Protein AF-A0A917MTX1-F1 (afdb_monomer)

Solvent-accessible surface area (backbone atoms only — not comparable to full-atom values): 10972 Å² total; per-residue (Å²): 120,67,69,61,57,53,53,53,53,52,52,50,51,52,53,52,52,53,54,68,72,48,96,59,57,70,69,57,41,52,52,50,50,53,51,49,54,50,51,51,54,45,56,54,38,53,76,64,72,43,65,69,60,35,52,53,44,53,52,50,51,49,50,52,50,39,53,52,40,30,55,51,12,55,61,29,52,73,43,90,48,69,68,37,35,55,53,11,50,50,35,36,53,53,39,54,54,50,51,53,51,51,53,52,48,53,55,50,53,51,53,52,53,50,52,51,50,54,31,54,76,68,68,67,58,79,79,88,78,71,63,56,44,100,87,66,47,48,42,44,71,60,43,59,67,50,42,61,73,42,45,52,56,29,73,77,41,69,76,44,29,66,38,29,41,54,43,14,52,48,27,47,54,48,61,40,59,66,60,13,54,50,33,38,50,43,15,54,37,34,71,70,71,49,84,88,64,81,78,81,127

Foldseek 3Di:
DVVVLVVLVVVLVVVLVVLVPDPDDPVVSVVSNVLSVLVSCQVVVVVVVPPVVNVVSVLVNLVVVLVVLLVCLVVLCVDPDPVSPVSSVVSNVVSVVVNVVVVVVVVLVVLLVVVVVVCVVVVNADDPPFDADPVRQGDLVSLVVCLVVLVVVCVVCVLALSSLSNNLVSCVSSVVPPSSVLSSVSSSCSVVVHPPHDSDD

Sequence (201 aa):
MGSLKVFTAIAVVLVALTVIVLPVPASVRLFLLVSLAFCAVFVFVEATGKGKTFAALTVAALTFYLVVTVQRGLFLLEDPSLASVLLGLGMIVLPLIGGWAMVREIIFGSKVQQMAKEMDAAGELPEDTLPRSASGRVDRAAADAEFEKFRLPLEEDPGNWKNWFNISTLYGAAGDRKRARKSMRTAIALRAGKTDVDMSV

Radius of gyration: 23.75 Å; Cα contacts (8 Å, |Δi|>4): 149; chains: 1; bounding box: 48×49×59 Å

Secondary structure (DSSP, 8-state):
-HHHHHHHHHHHHHHHHHHHHS---HHHHHHHHHHHHHHHHHHHHHTTT-HHHHHHHHHHHHHHHHHHHHHHHHHHHTS--HHHHHHHHHHHHHHHHHHHHHHHHHHHHHHHHHHHHHHHHHT-SPP----B-TTSPBPHHHHHHHHHHHHHHHHH-TT-HHHHHHHHHHHHHHT-HHHHHHHHHHHHHHHTT-S------

Structure (mmCIF, N/CA/C/O backbone):
data_AF-A0A917MTX1-F1
#
_entry.id   AF-A0A917MTX1-F1
#
loop_
_atom_site.group_PDB
_atom_site.id
_atom_site.type_symbol
_atom_site.label_atom_id
_atom_site.label_alt_id
_atom_site.label_comp_id
_atom_site.label_asym_id
_atom_site.label_entity_id
_atom_site.label_seq_id
_atom_site.pdbx_PDB_ins_code
_atom_site.Cartn_x
_atom_site.Cartn_y
_atom_site.Cartn_z
_atom_site.occupancy
_atom_site.B_iso_or_equiv
_atom_site.auth_seq_id
_atom_site.auth_comp_id
_atom_site.auth_asym_id
_atom_site.auth_atom_id
_atom_site.pdbx_PDB_model_num
ATOM 1 N N . MET A 1 1 ? 13.811 26.187 3.554 1.00 53.62 1 MET A N 1
ATOM 2 C CA . MET A 1 1 ? 12.964 25.390 2.628 1.00 53.62 1 MET A CA 1
ATOM 3 C C . MET A 1 1 ? 13.100 25.787 1.151 1.00 53.62 1 MET A C 1
ATOM 5 O O . MET A 1 1 ? 12.993 24.899 0.318 1.00 53.62 1 MET A O 1
ATOM 9 N N . GLY A 1 2 ? 13.360 27.056 0.790 1.00 60.16 2 GLY A N 1
ATOM 10 C CA . GLY A 1 2 ? 13.541 27.460 -0.622 1.00 60.16 2 GLY A CA 1
ATOM 11 C C . GLY A 1 2 ? 14.806 26.907 -1.301 1.00 60.16 2 GLY A C 1
ATOM 12 O O . GLY A 1 2 ? 14.729 26.436 -2.429 1.00 60.16 2 GLY A O 1
ATOM 13 N N . SER A 1 3 ? 15.937 26.871 -0.585 1.00 69.50 3 SER A N 1
ATOM 14 C CA . SER A 1 3 ? 17.231 26.400 -1.120 1.00 69.50 3 SER A CA 1
ATOM 15 C C . SER A 1 3 ? 17.203 24.941 -1.616 1.00 69.50 3 SER A C 1
ATOM 17 O O . SER A 1 3 ? 17.699 24.648 -2.700 1.00 69.50 3 SER A O 1
ATOM 19 N N . LEU A 1 4 ? 16.519 24.039 -0.896 1.00 72.69 4 LEU A N 1
ATOM 20 C CA . LEU A 1 4 ? 16.418 22.628 -1.289 1.00 72.69 4 LEU A CA 1
ATOM 21 C C . LEU A 1 4 ? 15.634 22.445 -2.600 1.00 72.69 4 LEU A C 1
ATOM 23 O O . LEU A 1 4 ? 16.070 21.707 -3.472 1.00 72.69 4 LEU A O 1
ATOM 27 N N . LYS A 1 5 ? 14.520 23.170 -2.776 1.00 71.88 5 LYS A N 1
ATOM 28 C CA . LYS A 1 5 ? 13.689 23.092 -3.993 1.00 71.88 5 LYS A CA 1
ATOM 29 C C . LYS A 1 5 ? 14.438 23.579 -5.235 1.00 71.88 5 LYS A C 1
ATOM 31 O O . LYS A 1 5 ? 14.301 22.989 -6.303 1.00 71.88 5 LYS A O 1
ATOM 36 N N . VAL A 1 6 ? 15.241 24.633 -5.083 1.00 77.19 6 VAL A N 1
ATOM 37 C CA . VAL A 1 6 ? 16.074 25.186 -6.162 1.00 77.19 6 VAL A CA 1
ATOM 38 C C . VAL A 1 6 ? 17.191 24.211 -6.537 1.00 77.19 6 VAL A C 1
ATOM 40 O O . VAL A 1 6 ? 17.389 23.947 -7.719 1.00 77.19 6 VAL A O 1
ATOM 43 N N . PHE A 1 7 ? 17.861 23.609 -5.550 1.00 78.38 7 PHE A N 1
ATOM 44 C CA . PHE A 1 7 ? 18.885 22.593 -5.796 1.00 78.38 7 PHE A CA 1
ATOM 45 C C . PHE A 1 7 ? 18.325 21.377 -6.547 1.00 78.38 7 PHE A C 1
ATOM 47 O O . PHE A 1 7 ? 18.898 20.950 -7.548 1.00 78.38 7 PHE A O 1
ATOM 54 N N . THR A 1 8 ? 17.167 20.858 -6.125 1.00 73.94 8 THR A N 1
ATOM 55 C CA . THR A 1 8 ? 16.503 19.740 -6.808 1.00 73.94 8 THR A CA 1
ATOM 56 C C . THR A 1 8 ? 16.131 20.091 -8.249 1.00 73.94 8 THR A C 1
ATOM 58 O O . THR A 1 8 ? 16.366 19.288 -9.150 1.00 73.94 8 THR A O 1
ATOM 61 N N . ALA A 1 9 ? 15.589 21.289 -8.492 1.00 75.81 9 ALA A N 1
ATOM 62 C CA . ALA A 1 9 ? 15.229 21.727 -9.838 1.00 75.81 9 ALA A CA 1
ATOM 63 C C . ALA A 1 9 ? 16.456 21.807 -10.764 1.00 75.81 9 ALA A C 1
ATOM 65 O O . ALA A 1 9 ? 16.407 21.320 -11.893 1.00 75.81 9 ALA A O 1
ATOM 66 N N . ILE A 1 10 ? 17.575 22.349 -10.272 1.00 81.69 10 ILE A N 1
ATOM 67 C CA . ILE A 1 10 ? 18.835 22.430 -11.025 1.00 81.69 10 ILE A CA 1
ATOM 68 C C . ILE A 1 10 ? 19.385 21.028 -11.322 1.00 81.69 10 ILE A C 1
ATOM 70 O O . ILE A 1 10 ? 19.768 20.752 -12.458 1.00 81.69 10 ILE A O 1
ATOM 74 N N . ALA A 1 11 ? 19.374 20.122 -10.340 1.00 78.69 11 ALA A N 1
ATOM 75 C CA . ALA A 1 11 ? 19.831 18.746 -10.526 1.00 78.69 11 ALA A CA 1
ATOM 76 C C . ALA A 1 11 ? 19.014 18.007 -11.602 1.00 78.69 11 ALA A C 1
ATOM 78 O O . ALA A 1 11 ? 19.590 17.361 -12.475 1.00 78.69 11 ALA A O 1
ATOM 79 N N . VAL A 1 12 ? 17.684 18.153 -11.602 1.00 79.06 12 VAL A N 1
ATOM 80 C CA . VAL A 1 12 ? 16.804 17.558 -12.625 1.00 79.06 12 VAL A CA 1
ATOM 81 C C . VAL A 1 12 ? 17.137 18.082 -14.024 1.00 79.06 12 VAL A C 1
ATOM 83 O O . VAL A 1 12 ? 17.248 17.292 -14.961 1.00 79.06 12 VAL A O 1
ATOM 86 N N . VAL A 1 13 ? 17.322 19.398 -14.171 1.00 81.75 13 VAL A N 1
ATOM 87 C CA . VAL A 1 13 ? 17.642 20.026 -15.463 1.00 81.75 13 VAL A CA 1
ATOM 88 C C . VAL A 1 13 ? 18.994 19.548 -15.990 1.00 81.75 13 VAL A C 1
ATOM 90 O O . VAL A 1 13 ? 19.100 19.199 -17.165 1.00 81.75 13 VAL A O 1
ATOM 93 N N . LEU A 1 14 ? 20.010 19.471 -15.127 1.00 81.81 14 LEU A N 1
ATOM 94 C CA . LEU A 1 14 ? 21.333 18.971 -15.504 1.00 81.81 14 LEU A CA 1
ATOM 95 C C . LEU A 1 14 ? 21.273 17.511 -15.959 1.00 81.81 14 LEU A C 1
ATOM 97 O O . LEU A 1 14 ? 21.824 17.178 -17.008 1.00 81.81 14 LEU A O 1
ATOM 101 N N . VAL A 1 15 ? 20.557 16.643 -15.240 1.00 78.19 15 VAL A N 1
ATOM 102 C CA . VAL A 1 15 ? 20.429 15.229 -15.626 1.00 78.19 15 VAL A CA 1
ATOM 103 C C . VAL A 1 15 ? 19.642 15.080 -16.937 1.00 78.19 15 VAL A 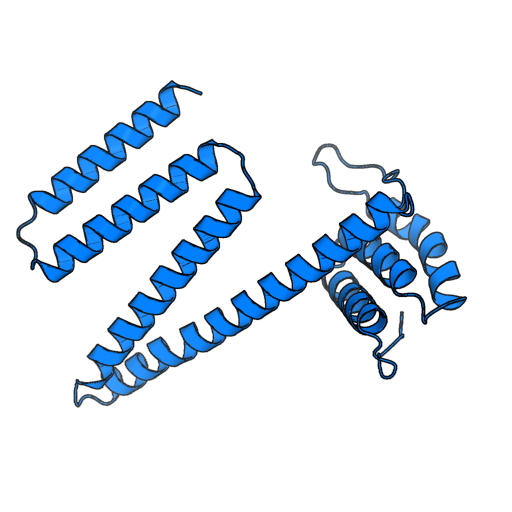C 1
ATOM 105 O O . VAL A 1 15 ? 20.044 14.299 -17.799 1.00 78.19 15 VAL A O 1
ATOM 108 N N . ALA A 1 16 ? 18.587 15.874 -17.155 1.00 77.19 16 ALA A N 1
ATOM 109 C CA . ALA A 1 16 ? 17.848 15.889 -18.421 1.00 77.19 16 ALA A CA 1
ATOM 110 C C . ALA A 1 16 ? 18.723 16.341 -19.605 1.00 77.19 16 ALA A C 1
ATOM 112 O O . ALA A 1 16 ? 18.730 15.688 -20.648 1.00 77.19 16 ALA A O 1
ATOM 113 N N . LEU A 1 17 ? 19.518 17.404 -19.430 1.00 79.75 17 LEU A N 1
ATOM 114 C CA . LEU A 1 17 ? 20.505 17.852 -20.421 1.00 79.75 17 LEU A CA 1
ATOM 115 C C . LEU A 1 17 ? 21.542 16.765 -20.721 1.00 79.75 17 LEU A C 1
ATOM 117 O O . LEU A 1 17 ? 21.866 16.525 -21.882 1.00 79.75 17 LEU A O 1
ATOM 121 N N . THR A 1 18 ? 22.004 16.055 -19.691 1.00 77.56 18 THR A N 1
ATOM 122 C CA . THR A 1 18 ? 22.969 14.956 -19.846 1.00 77.56 18 THR A CA 1
ATOM 123 C C . THR A 1 18 ? 22.390 13.827 -20.706 1.00 77.56 18 THR A C 1
ATOM 125 O O . THR A 1 18 ? 23.065 13.316 -21.597 1.00 77.56 18 THR A O 1
ATOM 128 N N . VAL A 1 19 ? 21.114 13.478 -20.506 1.00 77.38 19 VAL A N 1
ATOM 129 C CA . VAL A 1 19 ? 20.404 12.469 -21.314 1.00 77.38 19 VAL A CA 1
ATOM 130 C C . VAL A 1 19 ? 20.225 12.904 -22.772 1.00 77.38 19 VAL A C 1
ATOM 132 O O . VAL A 1 19 ? 20.278 12.065 -23.672 1.00 77.38 19 VAL A O 1
ATOM 135 N N . ILE A 1 20 ? 20.033 14.201 -23.027 1.00 77.50 20 ILE A N 1
ATOM 136 C CA . ILE A 1 20 ? 19.877 14.746 -24.385 1.00 77.50 20 ILE A CA 1
ATOM 137 C C . ILE A 1 20 ? 21.190 14.662 -25.177 1.00 77.50 20 ILE A C 1
ATOM 139 O O . ILE A 1 20 ? 21.161 14.318 -26.358 1.00 77.50 20 ILE A O 1
ATOM 143 N N . VAL A 1 21 ? 22.327 14.938 -24.530 1.00 84.06 21 VAL A N 1
ATOM 144 C CA . VAL A 1 21 ? 23.663 14.937 -25.159 1.00 84.06 21 VAL A CA 1
ATOM 145 C C . VAL A 1 21 ? 24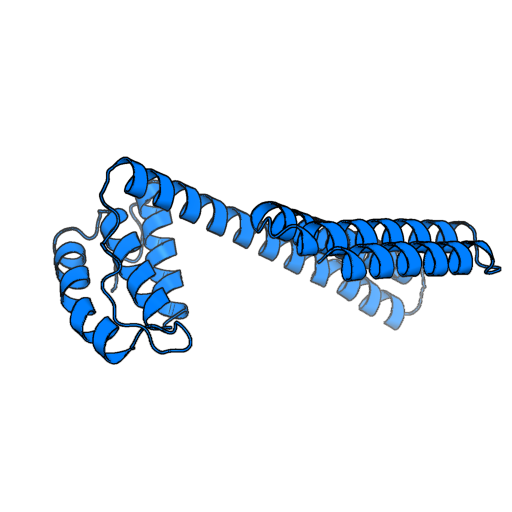.155 13.521 -25.483 1.00 84.06 21 VAL A C 1
ATOM 147 O O . VAL A 1 21 ? 24.966 13.326 -26.387 1.00 84.06 21 VAL A O 1
ATOM 150 N N . LEU A 1 22 ? 23.658 12.511 -24.771 1.00 79.88 22 LEU A N 1
ATOM 151 C CA . LEU A 1 22 ? 24.137 11.139 -24.893 1.00 79.88 22 LEU A CA 1
ATOM 152 C C . LEU A 1 22 ? 23.724 10.513 -26.253 1.00 79.88 22 LEU A C 1
ATOM 154 O O . LEU A 1 22 ? 22.557 10.630 -26.666 1.00 79.88 22 LEU A O 1
ATOM 158 N N . PRO A 1 23 ? 24.643 9.822 -26.965 1.00 85.56 23 PRO A N 1
ATOM 159 C CA . PRO A 1 23 ? 24.382 9.210 -28.271 1.00 85.56 23 PRO A CA 1
ATOM 160 C C . PRO A 1 23 ? 23.633 7.874 -28.121 1.00 85.56 23 PRO A C 1
ATOM 162 O O . PRO A 1 23 ? 24.081 6.824 -28.570 1.00 85.56 23 PRO A O 1
ATOM 165 N N . VAL A 1 24 ? 22.491 7.904 -27.435 1.00 81.69 24 VAL A N 1
ATOM 166 C CA . VAL A 1 24 ? 21.609 6.748 -27.239 1.00 81.69 24 VAL A CA 1
ATOM 167 C C . VAL A 1 24 ? 20.506 6.693 -28.296 1.00 81.69 24 VAL A C 1
ATOM 169 O O . VAL A 1 24 ? 20.061 7.742 -28.776 1.00 81.69 24 VAL A O 1
ATOM 172 N N . PRO A 1 25 ? 20.009 5.483 -28.621 1.00 86.25 25 PRO A N 1
ATOM 173 C CA . PRO A 1 25 ? 18.846 5.301 -29.482 1.00 86.25 25 PRO A CA 1
ATOM 174 C C . PRO A 1 25 ? 17.654 6.147 -29.018 1.00 86.25 25 PRO A C 1
ATOM 176 O O . PRO A 1 25 ? 17.430 6.314 -27.816 1.00 86.25 25 PRO A O 1
ATOM 179 N N . ALA A 1 26 ? 16.855 6.649 -29.964 1.00 79.06 26 ALA A N 1
ATOM 180 C CA . ALA A 1 26 ? 15.731 7.544 -29.671 1.00 79.06 26 ALA A CA 1
ATOM 181 C C . ALA A 1 26 ? 14.721 6.941 -28.672 1.00 79.06 26 ALA A C 1
ATOM 183 O O . ALA A 1 26 ? 14.197 7.655 -27.817 1.00 79.06 26 ALA A O 1
ATOM 184 N N . SER A 1 27 ? 14.514 5.622 -28.726 1.00 70.88 27 SER A N 1
ATOM 185 C CA . SER A 1 27 ? 13.684 4.870 -27.776 1.00 70.88 27 SER A CA 1
ATOM 186 C C . SER A 1 27 ? 14.218 4.946 -26.341 1.00 70.88 27 SER A C 1
ATOM 188 O O . SER A 1 27 ? 13.463 5.205 -25.404 1.00 70.88 27 SER A O 1
ATOM 190 N N . VAL A 1 28 ? 15.530 4.785 -26.166 1.00 73.25 28 VAL A N 1
ATOM 191 C CA . VAL A 1 28 ? 16.207 4.844 -24.863 1.00 73.25 28 VAL A CA 1
ATOM 192 C C . VAL A 1 28 ? 16.213 6.273 -24.322 1.00 73.25 28 VAL A C 1
ATOM 194 O O . VAL A 1 28 ? 15.948 6.486 -23.141 1.00 73.25 28 VAL A O 1
ATOM 197 N N . ARG A 1 29 ? 16.439 7.272 -25.183 1.00 79.12 29 ARG A N 1
ATOM 198 C CA . ARG A 1 29 ? 16.371 8.689 -24.799 1.00 79.12 29 ARG A CA 1
ATOM 199 C C . ARG A 1 29 ? 14.977 9.075 -24.303 1.00 79.12 29 ARG A C 1
ATOM 201 O O . ARG A 1 29 ? 14.861 9.691 -23.246 1.00 79.12 29 ARG A O 1
ATOM 208 N N . LEU A 1 30 ? 13.928 8.686 -25.030 1.00 76.00 30 LEU A N 1
ATOM 209 C CA . LEU A 1 30 ? 12.542 8.941 -24.634 1.00 76.00 30 LEU A CA 1
ATOM 210 C C . LEU A 1 30 ? 12.223 8.288 -23.281 1.00 76.00 30 LEU A C 1
ATOM 212 O O . LEU A 1 30 ? 11.662 8.937 -22.402 1.00 76.00 30 LEU A O 1
ATOM 216 N N . PHE A 1 31 ? 12.648 7.038 -23.083 1.00 76.12 31 PHE A N 1
ATOM 217 C CA . PHE A 1 31 ? 12.468 6.317 -21.822 1.00 76.12 31 PHE A CA 1
ATOM 218 C C . PHE A 1 31 ? 13.127 7.026 -20.626 1.00 76.12 31 PHE A C 1
ATOM 220 O O . PHE A 1 31 ? 12.515 7.172 -19.562 1.00 76.12 31 PHE A O 1
ATOM 227 N N . LEU A 1 32 ? 14.365 7.494 -20.803 1.00 76.81 32 LEU A N 1
ATOM 228 C CA . LEU A 1 32 ? 15.105 8.212 -19.767 1.00 76.81 32 LEU A CA 1
ATOM 229 C C . LEU A 1 32 ? 14.461 9.562 -19.440 1.00 76.81 32 LEU A C 1
ATOM 231 O O . LEU A 1 32 ? 14.322 9.896 -18.266 1.00 76.81 32 LEU A O 1
ATOM 235 N N . LEU A 1 33 ? 14.016 10.313 -20.452 1.00 79.88 33 LEU A N 1
ATOM 236 C CA . LEU A 1 33 ? 13.334 11.594 -20.248 1.00 79.88 33 LEU A CA 1
ATOM 237 C C . LEU A 1 33 ? 11.999 11.426 -19.516 1.00 79.88 33 LEU A C 1
ATOM 239 O O . LEU A 1 33 ? 11.718 12.186 -18.592 1.00 79.88 33 LEU A O 1
ATOM 243 N N . VAL A 1 34 ? 11.209 10.408 -19.869 1.00 78.50 34 VAL A N 1
ATOM 244 C CA . VAL A 1 34 ? 9.954 10.095 -19.167 1.00 78.50 34 VAL A CA 1
ATOM 245 C C . VAL A 1 34 ? 10.227 9.715 -17.711 1.00 78.50 34 VAL A C 1
ATOM 247 O O . VAL A 1 34 ? 9.572 10.238 -16.812 1.00 78.50 34 VAL A O 1
ATOM 250 N N . SER A 1 35 ? 11.232 8.872 -17.460 1.00 76.06 35 SER A N 1
ATOM 251 C CA . SER A 1 35 ? 11.614 8.484 -16.094 1.00 76.06 35 SER A CA 1
ATOM 252 C C . SER A 1 35 ? 12.105 9.679 -15.270 1.00 76.06 35 SER A C 1
ATOM 254 O O . SER A 1 35 ? 11.748 9.811 -14.103 1.00 76.06 35 SER A O 1
ATOM 256 N N . LEU A 1 36 ? 12.880 10.589 -15.870 1.00 79.44 36 LEU A N 1
ATOM 257 C CA . LEU A 1 36 ? 13.356 11.803 -15.202 1.00 79.44 36 LEU A CA 1
ATOM 258 C C . LEU A 1 36 ? 12.233 12.783 -14.894 1.00 79.44 36 LEU A C 1
ATOM 260 O O . LEU A 1 36 ? 12.188 13.319 -13.788 1.00 79.44 36 LEU A O 1
ATOM 264 N N . ALA A 1 37 ? 11.317 12.993 -15.839 1.00 79.88 37 ALA A N 1
ATOM 265 C CA . ALA A 1 37 ? 10.128 13.800 -15.609 1.00 79.88 37 ALA A CA 1
ATOM 266 C C . ALA A 1 37 ? 9.302 13.217 -14.454 1.00 79.88 37 ALA A C 1
ATOM 268 O O . ALA A 1 37 ? 8.886 13.948 -13.555 1.00 79.88 37 ALA A O 1
ATOM 269 N N . PHE A 1 38 ? 9.144 11.892 -14.427 1.00 77.75 38 PHE A N 1
ATOM 270 C CA . PHE A 1 38 ? 8.445 11.195 -13.357 1.00 77.75 38 PHE A CA 1
ATOM 271 C C . PHE A 1 38 ? 9.140 11.380 -11.993 1.00 77.75 38 PHE A C 1
ATOM 273 O O . PHE A 1 38 ? 8.491 11.764 -11.018 1.00 77.75 38 PHE A O 1
ATOM 280 N N . CYS A 1 39 ? 10.463 11.194 -11.922 1.00 74.94 39 CYS A N 1
ATOM 281 C CA . CYS A 1 39 ? 11.257 11.437 -10.710 1.00 74.94 39 CYS A CA 1
ATOM 282 C C . CYS A 1 39 ? 11.169 12.893 -10.231 1.00 74.94 39 CYS A C 1
ATOM 284 O O . CYS A 1 39 ? 11.025 13.143 -9.036 1.00 74.94 39 CYS A O 1
ATOM 286 N N . ALA A 1 40 ? 11.223 13.864 -11.142 1.00 75.75 40 ALA A N 1
ATOM 287 C CA . ALA A 1 40 ? 11.135 15.280 -10.797 1.00 75.75 40 ALA A CA 1
ATOM 288 C C . ALA A 1 40 ? 9.781 15.634 -10.165 1.00 75.75 40 ALA A C 1
ATOM 290 O O . ALA A 1 40 ? 9.728 16.318 -9.141 1.00 75.75 40 ALA A O 1
ATOM 291 N N . VAL A 1 41 ? 8.688 15.121 -10.742 1.00 77.06 41 VAL A N 1
ATOM 292 C CA . VAL A 1 41 ? 7.331 15.280 -10.198 1.00 77.06 41 VAL A CA 1
ATOM 293 C C . VAL A 1 41 ? 7.212 14.614 -8.826 1.00 77.06 41 VAL A C 1
ATOM 295 O O . VAL A 1 41 ? 6.648 15.209 -7.905 1.00 77.06 41 VAL A O 1
ATOM 298 N N . PHE A 1 42 ? 7.780 13.415 -8.669 1.00 75.50 42 PHE A N 1
ATOM 299 C CA . PHE A 1 42 ? 7.802 12.680 -7.405 1.00 75.50 42 PHE A CA 1
ATOM 300 C C . PHE A 1 42 ? 8.452 13.489 -6.274 1.00 75.50 42 PHE A C 1
ATOM 302 O O . PHE A 1 42 ? 7.807 13.753 -5.257 1.00 75.50 42 PHE A O 1
ATOM 309 N N . VAL A 1 43 ? 9.685 13.963 -6.483 1.00 72.56 43 VAL A N 1
ATOM 310 C CA . VAL A 1 43 ? 10.429 14.726 -5.465 1.00 72.56 43 VA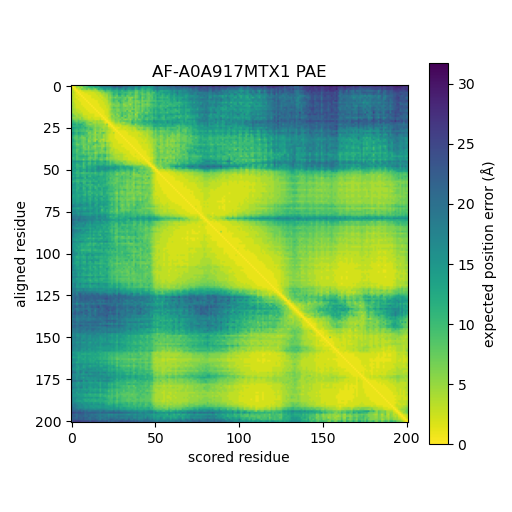L A CA 1
ATOM 311 C C . VAL A 1 43 ? 9.731 16.049 -5.140 1.00 72.56 43 VAL A C 1
ATOM 313 O O . VAL A 1 43 ? 9.672 16.469 -3.983 1.00 72.56 43 VAL A O 1
ATOM 316 N N . PHE A 1 44 ? 9.155 16.713 -6.146 1.00 72.81 44 PHE A N 1
ATOM 317 C CA . PHE A 1 44 ? 8.432 17.963 -5.932 1.00 72.81 44 PHE A CA 1
ATOM 318 C C . PHE A 1 44 ? 7.211 17.778 -5.019 1.00 72.81 44 PHE A C 1
ATOM 320 O O . PHE A 1 44 ? 6.980 18.573 -4.103 1.00 72.81 44 PHE A O 1
ATOM 327 N N . VAL A 1 45 ? 6.431 16.716 -5.228 1.00 73.69 45 VAL A N 1
ATOM 328 C CA . VAL A 1 45 ? 5.245 16.443 -4.408 1.00 73.69 45 VAL A CA 1
ATOM 329 C C . VAL A 1 45 ? 5.602 15.967 -3.009 1.00 73.69 45 VAL A C 1
ATOM 331 O O . VAL A 1 45 ? 4.952 16.406 -2.056 1.00 73.69 45 VAL A O 1
ATOM 334 N N . GLU A 1 46 ? 6.635 15.139 -2.864 1.00 72.38 46 GLU A N 1
ATOM 335 C CA . GLU A 1 46 ? 7.179 14.771 -1.554 1.00 72.38 46 GLU A CA 1
ATOM 336 C C . GLU A 1 46 ? 7.528 16.030 -0.742 1.00 72.38 46 GLU A C 1
ATOM 338 O O . GLU A 1 46 ? 7.064 16.204 0.386 1.00 72.38 46 GLU A O 1
ATOM 343 N N . ALA A 1 47 ? 8.197 17.000 -1.374 1.00 69.38 47 ALA A N 1
ATOM 344 C CA . ALA A 1 47 ? 8.537 18.289 -0.768 1.00 69.38 47 ALA A CA 1
ATOM 345 C C . ALA A 1 47 ? 7.327 19.197 -0.454 1.00 69.38 47 ALA A C 1
ATOM 347 O O . ALA A 1 47 ? 7.489 20.253 0.167 1.00 69.38 47 ALA A O 1
ATOM 348 N N . THR A 1 48 ? 6.118 18.830 -0.892 1.00 73.38 48 THR A N 1
ATOM 349 C CA . THR A 1 48 ? 4.878 19.579 -0.630 1.00 73.38 48 THR A CA 1
ATOM 350 C C . THR A 1 48 ? 4.125 19.052 0.603 1.00 73.38 48 THR A C 1
ATOM 352 O O . THR A 1 48 ? 3.174 19.690 1.047 1.00 73.38 48 THR A O 1
ATOM 355 N N . GLY A 1 49 ? 4.514 17.899 1.169 1.00 68.31 49 GLY A N 1
ATOM 356 C CA . GLY A 1 49 ? 3.902 17.335 2.385 1.00 68.31 49 GLY A CA 1
ATOM 357 C C . GLY A 1 49 ? 2.469 16.808 2.210 1.00 68.31 49 GLY A C 1
ATOM 358 O O . GLY A 1 49 ? 1.780 16.516 3.186 1.00 68.31 49 GLY A O 1
ATOM 359 N N . LYS A 1 50 ? 1.982 16.673 0.970 1.00 76.75 50 LYS A N 1
ATOM 360 C CA . LYS A 1 50 ? 0.627 16.176 0.682 1.00 76.75 50 LYS A CA 1
ATOM 361 C C . LYS A 1 50 ? 0.628 14.649 0.621 1.00 76.75 50 LYS A C 1
ATOM 363 O O . LYS A 1 50 ? 0.801 14.077 -0.452 1.00 76.75 50 LYS A O 1
ATOM 368 N N . GLY A 1 51 ? 0.373 13.986 1.751 1.00 79.06 51 GLY A N 1
ATOM 369 C CA . GLY A 1 51 ? 0.430 12.517 1.861 1.00 79.06 51 GLY A CA 1
ATOM 370 C C . GLY A 1 51 ? -0.407 11.754 0.821 1.00 79.06 51 GLY A C 1
ATOM 371 O O . GLY A 1 51 ? 0.061 10.768 0.260 1.00 79.06 51 GLY A O 1
ATOM 372 N N . LYS A 1 52 ? -1.610 12.243 0.479 1.00 78.81 52 LYS A N 1
ATOM 373 C CA . LYS A 1 52 ? -2.453 11.635 -0.575 1.00 78.81 52 LYS A CA 1
ATOM 374 C C . LYS A 1 52 ? -1.825 11.746 -1.966 1.00 78.81 52 LYS A C 1
ATOM 376 O O . LYS A 1 52 ? -1.871 10.793 -2.736 1.00 78.81 52 LYS A O 1
ATOM 381 N N . THR A 1 53 ? -1.247 12.903 -2.289 1.00 81.31 53 THR A N 1
ATOM 382 C CA . THR A 1 53 ? -0.591 13.134 -3.582 1.00 81.31 53 THR A CA 1
ATOM 383 C C . THR A 1 53 ? 0.701 12.329 -3.681 1.00 81.31 53 THR A C 1
ATOM 385 O O . THR A 1 53 ? 0.959 11.736 -4.722 1.00 81.31 53 THR A O 1
ATOM 388 N N . PHE A 1 54 ? 1.469 12.243 -2.591 1.00 82.69 54 PHE A N 1
ATOM 389 C CA . PHE A 1 54 ? 2.653 11.391 -2.513 1.00 82.69 54 PHE A CA 1
ATOM 390 C C . PHE A 1 54 ? 2.293 9.923 -2.758 1.00 82.69 54 PHE A C 1
ATOM 392 O O . PHE A 1 54 ? 2.845 9.308 -3.661 1.00 82.69 54 PHE A O 1
ATOM 399 N N . ALA A 1 55 ? 1.294 9.389 -2.046 1.00 83.50 55 ALA A N 1
ATOM 400 C CA . ALA A 1 55 ? 0.828 8.020 -2.253 1.00 83.50 55 ALA A CA 1
ATOM 401 C C . ALA A 1 55 ? 0.375 7.769 -3.703 1.00 83.50 55 ALA A C 1
ATOM 403 O O . ALA A 1 55 ? 0.756 6.761 -4.295 1.00 83.50 55 ALA A O 1
ATOM 404 N N . ALA A 1 56 ? -0.389 8.694 -4.297 1.00 84.88 56 ALA A N 1
ATOM 405 C CA . ALA A 1 56 ? -0.827 8.587 -5.689 1.00 84.88 56 ALA A CA 1
ATOM 406 C C . ALA A 1 56 ? 0.354 8.555 -6.673 1.00 84.88 56 ALA A C 1
ATOM 408 O O . ALA A 1 56 ? 0.351 7.759 -7.611 1.00 84.88 56 ALA A O 1
ATOM 409 N N . LEU A 1 57 ? 1.385 9.370 -6.442 1.00 85.00 57 LEU A N 1
ATOM 410 C CA . LEU A 1 57 ? 2.588 9.354 -7.269 1.00 85.00 57 LEU A CA 1
ATOM 411 C C . LEU A 1 57 ? 3.420 8.097 -7.076 1.00 85.00 57 LEU A C 1
ATOM 413 O O . LEU A 1 57 ? 3.880 7.552 -8.069 1.00 85.00 57 LEU A O 1
ATOM 417 N N . THR A 1 58 ? 3.577 7.596 -5.852 1.00 84.81 58 THR A N 1
ATOM 418 C CA . THR A 1 58 ? 4.262 6.320 -5.608 1.00 84.81 58 THR A CA 1
ATOM 419 C C . THR A 1 58 ? 3.561 5.178 -6.341 1.00 84.81 58 THR A C 1
ATOM 421 O O . THR A 1 58 ? 4.219 4.368 -6.990 1.00 84.81 58 THR A O 1
ATOM 424 N N . VAL A 1 59 ? 2.224 5.140 -6.304 1.00 88.62 59 VAL A N 1
ATOM 425 C CA . VAL A 1 59 ? 1.424 4.155 -7.049 1.00 88.62 59 VAL A CA 1
ATOM 426 C C . VAL A 1 59 ? 1.622 4.312 -8.556 1.00 88.62 59 VAL A C 1
ATOM 428 O O . VAL A 1 59 ? 1.812 3.313 -9.248 1.00 88.62 59 VAL A O 1
ATOM 431 N N . ALA A 1 60 ? 1.630 5.540 -9.079 1.00 86.38 60 ALA A N 1
ATOM 432 C CA . ALA A 1 60 ? 1.895 5.788 -10.494 1.00 86.38 60 ALA A CA 1
ATOM 433 C C . ALA A 1 60 ? 3.328 5.383 -10.898 1.00 86.38 60 ALA A C 1
ATOM 435 O O . ALA A 1 60 ? 3.505 4.771 -11.949 1.00 86.38 60 ALA A O 1
ATOM 436 N N . ALA A 1 61 ? 4.325 5.635 -10.042 1.00 86.25 61 ALA A N 1
ATOM 437 C CA . ALA A 1 61 ? 5.727 5.267 -10.258 1.00 86.25 61 ALA A CA 1
ATOM 438 C C . ALA A 1 61 ? 5.872 3.756 -10.356 1.00 86.25 61 ALA A C 1
ATOM 440 O O . ALA A 1 61 ? 6.483 3.223 -11.282 1.00 86.25 61 ALA A O 1
ATOM 441 N N . LEU A 1 62 ? 5.261 3.070 -9.389 1.00 88.56 62 LEU A N 1
ATOM 442 C CA . LEU A 1 62 ? 5.265 1.626 -9.315 1.00 88.56 62 LEU A CA 1
ATOM 443 C C . LEU A 1 62 ? 4.532 1.036 -10.519 1.00 88.56 62 LEU A C 1
ATOM 445 O O . LEU A 1 62 ? 5.055 0.137 -11.158 1.00 88.56 62 LEU A O 1
ATOM 449 N N . THR A 1 63 ? 3.377 1.587 -10.897 1.00 89.75 63 THR A N 1
ATOM 450 C CA . THR A 1 63 ? 2.631 1.150 -12.087 1.00 89.75 63 THR A CA 1
ATOM 451 C C . THR A 1 63 ? 3.466 1.304 -13.357 1.00 89.75 63 THR A C 1
ATOM 453 O O . THR A 1 63 ? 3.563 0.359 -14.136 1.00 89.75 63 THR A O 1
ATOM 456 N N . PHE A 1 64 ? 4.117 2.455 -13.546 1.00 86.69 64 PHE A N 1
ATOM 457 C CA . PHE A 1 64 ? 5.021 2.682 -14.673 1.00 86.69 64 PHE A CA 1
ATOM 458 C C . PHE A 1 64 ? 6.156 1.653 -14.695 1.00 86.69 64 PHE A C 1
ATOM 460 O O . PHE A 1 64 ? 6.390 1.015 -15.720 1.00 86.69 64 PHE A O 1
ATOM 467 N N . TYR A 1 65 ? 6.810 1.427 -13.553 1.00 88.25 65 TYR A N 1
ATOM 468 C CA . TYR A 1 65 ? 7.852 0.413 -13.418 1.00 88.25 65 TYR A CA 1
ATOM 469 C C . TYR A 1 65 ? 7.348 -0.990 -13.791 1.00 88.25 65 TYR A C 1
ATOM 471 O O . TYR A 1 65 ? 7.993 -1.677 -14.578 1.00 88.25 65 TYR A O 1
ATOM 479 N N . LEU A 1 66 ? 6.180 -1.403 -13.288 1.00 89.62 66 LEU A N 1
ATOM 480 C CA . LEU A 1 66 ? 5.593 -2.713 -13.590 1.00 89.62 66 LEU A CA 1
ATOM 481 C C . LEU A 1 66 ? 5.305 -2.875 -15.090 1.00 89.62 66 LEU A C 1
ATOM 483 O O . LEU A 1 66 ? 5.622 -3.921 -15.653 1.00 89.62 66 LEU A O 1
ATOM 487 N N . VAL A 1 67 ? 4.768 -1.842 -15.750 1.00 90.88 67 VAL A N 1
ATOM 488 C CA . VAL A 1 67 ? 4.517 -1.847 -17.204 1.00 90.88 67 VAL A CA 1
ATOM 489 C C . VAL A 1 67 ? 5.820 -2.011 -17.984 1.00 90.88 67 VAL A C 1
ATOM 491 O O . VAL A 1 67 ? 5.901 -2.841 -18.887 1.00 90.88 67 VAL A O 1
ATOM 494 N N . VAL A 1 68 ? 6.859 -1.266 -17.609 1.00 89.19 68 VAL A N 1
ATOM 495 C CA . VAL A 1 68 ? 8.181 -1.347 -18.246 1.00 89.19 68 VAL A CA 1
ATOM 496 C C . VAL A 1 68 ? 8.808 -2.725 -18.042 1.00 89.19 68 VAL A C 1
ATOM 498 O O . VAL A 1 68 ? 9.406 -3.271 -18.969 1.00 89.19 68 VAL A O 1
ATOM 501 N N . THR A 1 69 ? 8.666 -3.316 -16.855 1.00 91.00 69 THR A N 1
ATOM 502 C CA . THR A 1 69 ? 9.166 -4.667 -16.574 1.00 91.00 69 THR A CA 1
ATOM 503 C C . THR A 1 69 ? 8.447 -5.709 -17.431 1.00 91.00 69 THR A C 1
ATOM 505 O O . THR A 1 69 ? 9.119 -6.539 -18.038 1.00 91.00 69 THR A O 1
ATOM 508 N N . VAL A 1 70 ? 7.118 -5.628 -17.570 1.00 93.19 70 VAL A N 1
ATOM 509 C CA . VAL A 1 70 ? 6.351 -6.519 -18.462 1.00 93.19 70 VAL A CA 1
ATOM 510 C C . VAL A 1 70 ? 6.790 -6.343 -19.915 1.00 93.19 70 VAL A C 1
ATOM 512 O O . VAL A 1 70 ? 7.056 -7.332 -20.590 1.00 93.19 70 VAL A O 1
ATOM 515 N N . GLN A 1 71 ? 6.938 -5.100 -20.384 1.00 91.62 71 GLN A N 1
ATOM 516 C CA . GLN A 1 71 ? 7.413 -4.813 -21.739 1.00 91.62 71 GLN A CA 1
ATOM 517 C C . GLN A 1 71 ? 8.787 -5.448 -22.009 1.00 91.62 71 GLN A C 1
ATOM 519 O O . GLN A 1 71 ? 8.995 -6.046 -23.060 1.00 91.62 71 GLN A O 1
ATOM 524 N N . ARG A 1 72 ? 9.724 -5.355 -21.057 1.00 90.25 72 ARG A N 1
ATOM 525 C CA . ARG A 1 72 ? 11.039 -6.009 -21.169 1.00 90.25 72 ARG A CA 1
ATOM 526 C C . ARG A 1 72 ? 10.941 -7.529 -21.142 1.00 90.25 72 ARG A C 1
ATOM 528 O O . ARG A 1 72 ? 11.664 -8.183 -21.884 1.00 90.25 72 ARG A O 1
ATOM 535 N N . GLY A 1 73 ? 10.049 -8.072 -20.316 1.00 92.31 73 GLY A N 1
ATOM 536 C CA . GLY A 1 73 ? 9.769 -9.502 -20.282 1.00 92.31 73 GLY A CA 1
ATOM 537 C C . GLY A 1 73 ? 9.298 -10.018 -21.639 1.00 92.31 73 GLY A C 1
ATOM 538 O O . GLY A 1 73 ? 9.803 -11.037 -22.090 1.00 92.31 73 GLY A O 1
ATOM 539 N N . LEU A 1 74 ? 8.420 -9.275 -22.324 1.00 93.50 74 LEU A N 1
ATOM 540 C CA . LEU A 1 74 ? 7.949 -9.618 -23.670 1.00 93.50 74 LEU A CA 1
ATOM 541 C C . LEU A 1 74 ? 9.091 -9.674 -24.693 1.00 93.50 74 LEU A C 1
ATOM 543 O O . LEU A 1 74 ? 9.180 -10.658 -25.416 1.00 93.50 74 LEU A O 1
ATOM 547 N N . PHE A 1 75 ? 10.000 -8.693 -24.704 1.00 91.88 75 PHE A N 1
ATOM 548 C CA . PHE A 1 75 ? 11.174 -8.738 -25.591 1.00 91.88 75 PHE A CA 1
ATOM 549 C C . PHE A 1 75 ? 12.073 -9.948 -25.321 1.00 91.88 75 PHE A C 1
ATOM 551 O O . PHE A 1 75 ? 12.667 -10.500 -26.240 1.00 91.88 75 PHE A O 1
ATOM 558 N N . LEU A 1 76 ? 12.168 -10.385 -24.065 1.00 91.12 76 LEU A N 1
ATOM 559 C CA . LEU A 1 76 ? 12.981 -11.542 -23.703 1.00 91.12 76 LEU A CA 1
ATOM 560 C C . LEU A 1 76 ? 12.370 -12.870 -24.181 1.00 91.12 76 LEU A C 1
ATOM 562 O O . LEU A 1 76 ? 13.097 -13.841 -24.358 1.00 91.12 76 LEU A O 1
ATOM 566 N N . LEU A 1 77 ? 11.054 -12.908 -24.419 1.00 93.69 77 LEU A N 1
ATOM 567 C CA . LEU A 1 77 ? 10.367 -14.072 -24.987 1.00 93.69 77 LEU A CA 1
ATOM 568 C C . LEU A 1 77 ? 10.593 -14.234 -26.498 1.00 93.69 77 LEU A C 1
ATOM 570 O O . LEU A 1 77 ? 10.312 -15.305 -27.028 1.00 93.69 77 LEU A O 1
ATOM 574 N N . GLU A 1 78 ? 11.064 -13.197 -27.194 1.00 93.62 78 GLU A N 1
ATOM 575 C CA . GLU A 1 78 ? 11.353 -13.257 -28.636 1.00 93.62 78 GLU A CA 1
ATOM 576 C C . GLU A 1 78 ? 12.664 -14.004 -28.937 1.00 93.62 78 GLU A C 1
ATOM 578 O O . GLU A 1 78 ? 12.880 -14.469 -30.056 1.00 93.62 78 GLU A O 1
ATOM 583 N N . ASP A 1 79 ? 13.538 -14.140 -27.939 1.00 92.00 79 ASP A N 1
ATOM 584 C CA . ASP A 1 79 ? 14.799 -14.866 -28.046 1.00 92.00 79 ASP A CA 1
ATOM 585 C C . ASP A 1 79 ? 14.560 -16.389 -27.929 1.00 92.00 79 ASP A C 1
ATOM 587 O O . ASP A 1 79 ? 13.923 -16.840 -26.972 1.00 92.00 79 ASP A O 1
ATOM 591 N N . PRO A 1 80 ? 15.080 -17.213 -28.861 1.00 90.75 80 PRO A N 1
ATOM 592 C CA . PRO A 1 80 ? 14.913 -18.668 -28.837 1.00 90.75 80 PRO A CA 1
ATOM 593 C C . PRO A 1 80 ? 15.603 -19.373 -27.655 1.00 90.75 80 PRO A C 1
ATOM 595 O O . PRO A 1 80 ? 15.405 -20.576 -27.464 1.00 90.75 80 PRO A O 1
ATOM 598 N N . SER A 1 81 ? 16.433 -18.682 -26.869 1.00 96.19 81 SER A N 1
ATOM 599 C CA . SER A 1 81 ? 17.108 -19.289 -25.722 1.00 96.19 81 SER A CA 1
ATOM 600 C C . SER A 1 81 ? 16.131 -19.645 -24.587 1.00 96.19 81 SER A C 1
ATOM 602 O O . SER A 1 81 ? 15.322 -18.832 -24.136 1.00 96.19 81 SER A O 1
ATOM 604 N N . LEU A 1 82 ? 16.256 -20.863 -24.043 1.00 95.75 82 LEU A N 1
ATOM 605 C CA . LEU A 1 82 ? 15.429 -21.320 -22.918 1.00 95.75 82 LEU A CA 1
ATOM 606 C C . LEU A 1 82 ? 15.581 -20.421 -21.678 1.00 95.75 82 LEU A C 1
ATOM 608 O O . LEU A 1 82 ? 14.612 -20.179 -20.959 1.00 95.75 82 LEU A O 1
ATOM 612 N N . ALA A 1 83 ? 16.790 -19.911 -21.430 1.00 95.25 83 ALA A N 1
ATOM 613 C CA . ALA A 1 83 ? 17.056 -19.011 -20.312 1.00 95.25 83 ALA A CA 1
ATOM 614 C C . ALA A 1 83 ? 16.310 -17.675 -20.469 1.00 95.25 83 ALA A C 1
ATOM 616 O O . ALA A 1 83 ? 15.705 -17.198 -19.506 1.00 95.25 83 ALA A O 1
ATOM 617 N N . SER A 1 84 ? 16.303 -17.112 -21.682 1.00 93.19 84 SER A N 1
ATOM 618 C CA . SER A 1 84 ? 15.588 -15.875 -22.017 1.00 93.19 84 SER A CA 1
ATOM 619 C C . SER A 1 84 ? 14.080 -16.043 -21.802 1.00 93.19 84 SER A C 1
ATOM 621 O O . SER A 1 84 ? 13.459 -15.223 -21.124 1.00 93.19 84 SER A O 1
ATOM 623 N N . VAL A 1 85 ? 13.510 -17.169 -22.247 1.00 95.44 85 VAL A N 1
ATOM 624 C CA . VAL A 1 85 ? 12.086 -17.485 -22.050 1.00 95.44 85 VAL A CA 1
ATOM 625 C C . VAL A 1 85 ? 11.711 -17.561 -20.565 1.00 95.44 85 VAL A C 1
ATOM 627 O O . VAL A 1 85 ? 10.727 -16.952 -20.139 1.00 95.44 85 VAL A O 1
ATOM 630 N N . LEU A 1 86 ? 12.498 -18.274 -19.751 1.00 97.12 86 LEU A N 1
ATOM 631 C CA . LEU A 1 86 ? 12.227 -18.416 -18.315 1.00 97.12 86 LEU A CA 1
ATOM 632 C C . LEU A 1 86 ? 12.294 -17.073 -17.577 1.00 97.12 86 LEU A C 1
ATOM 634 O O . LEU A 1 86 ? 11.419 -16.764 -16.763 1.00 97.12 86 LEU A O 1
ATOM 638 N N . LEU A 1 87 ? 13.304 -16.257 -17.881 1.00 94.69 87 LEU A N 1
ATOM 639 C CA . LEU A 1 87 ? 13.433 -14.915 -17.316 1.00 94.69 87 LEU A CA 1
ATOM 640 C C . LEU A 1 87 ? 12.285 -14.002 -17.770 1.00 94.69 87 LEU A C 1
ATOM 642 O O . LEU A 1 87 ? 11.735 -13.269 -16.948 1.00 94.69 87 LEU A O 1
ATOM 646 N N . GLY A 1 88 ? 11.878 -14.083 -19.040 1.00 95.38 88 GLY A N 1
ATOM 647 C CA . GLY A 1 88 ? 10.791 -13.283 -19.603 1.00 95.38 88 GLY A CA 1
ATOM 648 C C . GLY A 1 88 ? 9.459 -13.587 -18.927 1.00 95.38 88 GLY A C 1
ATOM 649 O O . GLY A 1 88 ? 8.763 -12.674 -18.482 1.00 95.38 88 GLY A O 1
ATOM 650 N N . LEU A 1 89 ? 9.155 -14.875 -18.736 1.00 97.38 89 LEU A N 1
ATOM 651 C CA . LEU A 1 89 ? 7.989 -15.319 -17.970 1.00 97.38 89 LEU A CA 1
ATOM 652 C C . LEU A 1 89 ? 8.017 -14.784 -16.535 1.00 97.38 89 LEU A C 1
ATOM 654 O O . LEU A 1 89 ? 7.019 -14.233 -16.070 1.00 97.38 89 LEU A O 1
ATOM 658 N N . GLY A 1 90 ? 9.157 -14.879 -15.844 1.00 95.94 90 GLY A N 1
ATOM 659 C CA . GLY A 1 90 ? 9.319 -14.324 -14.497 1.00 95.94 90 GLY A CA 1
ATOM 660 C C . GLY A 1 90 ? 9.064 -12.813 -14.442 1.00 95.94 90 GLY A C 1
ATOM 661 O O . GLY A 1 90 ? 8.346 -12.335 -13.560 1.00 95.94 90 GLY A O 1
ATOM 662 N N . MET A 1 91 ? 9.582 -12.068 -15.423 1.00 95.44 91 MET A N 1
ATOM 663 C CA . MET A 1 91 ? 9.383 -10.621 -15.565 1.00 95.44 91 MET A CA 1
ATOM 664 C C . MET A 1 91 ? 7.945 -10.222 -15.906 1.00 95.44 91 MET A C 1
ATOM 666 O O . MET A 1 91 ? 7.592 -9.062 -15.728 1.00 95.44 91 MET A O 1
ATOM 670 N N . ILE A 1 92 ? 7.099 -11.144 -16.361 1.00 95.12 92 ILE A N 1
ATOM 671 C CA . ILE A 1 92 ? 5.679 -10.874 -16.616 1.00 95.12 92 ILE A CA 1
ATOM 672 C C . ILE A 1 92 ? 4.836 -11.287 -15.407 1.00 95.12 92 ILE A C 1
ATOM 674 O O . ILE A 1 92 ? 4.036 -10.501 -14.902 1.00 95.12 92 ILE A O 1
ATOM 678 N N . VAL A 1 93 ? 5.042 -12.502 -14.896 1.00 97.31 93 VAL A N 1
ATOM 679 C CA . VAL A 1 93 ? 4.229 -13.069 -13.812 1.00 97.31 93 VAL A CA 1
ATOM 680 C C . VAL A 1 93 ? 4.403 -12.287 -12.509 1.00 97.31 93 VAL A C 1
ATOM 682 O O . VAL A 1 93 ? 3.408 -11.962 -11.857 1.00 97.31 93 VAL A O 1
ATOM 685 N N . LEU A 1 94 ? 5.640 -11.939 -12.130 1.00 94.50 94 LEU A N 1
ATOM 686 C CA . LEU A 1 94 ? 5.892 -11.236 -10.868 1.00 94.50 94 LEU A CA 1
ATOM 687 C C . LEU A 1 94 ? 5.209 -9.854 -10.823 1.00 94.50 94 LEU A C 1
ATOM 689 O O . LEU A 1 94 ? 4.509 -9.583 -9.840 1.00 94.50 94 LEU A O 1
ATOM 693 N N . PRO A 1 95 ? 5.309 -8.991 -11.858 1.00 92.62 95 PRO A N 1
ATOM 694 C CA . PRO A 1 95 ? 4.574 -7.732 -11.880 1.00 92.62 95 PRO A CA 1
ATOM 695 C C . PRO A 1 95 ? 3.058 -7.865 -11.870 1.00 92.62 95 PRO A C 1
ATOM 697 O O . PRO A 1 95 ? 2.398 -7.031 -11.257 1.00 92.62 95 PRO A O 1
ATOM 700 N N . LEU A 1 96 ? 2.494 -8.893 -12.509 1.00 94.94 96 LEU A N 1
ATOM 701 C CA . LEU A 1 96 ? 1.047 -9.121 -12.485 1.00 94.94 96 LEU A CA 1
ATOM 702 C C . LEU A 1 96 ? 0.558 -9.426 -11.064 1.00 94.94 96 LEU A C 1
ATOM 704 O O . LEU A 1 96 ? -0.426 -8.839 -10.610 1.00 94.94 96 LEU A O 1
ATOM 708 N N . ILE A 1 97 ? 1.286 -10.272 -10.327 1.00 96.50 97 ILE A N 1
ATOM 709 C CA . ILE A 1 97 ? 0.995 -10.561 -8.915 1.00 96.50 97 ILE A CA 1
ATOM 710 C C . ILE A 1 97 ? 1.155 -9.293 -8.066 1.00 96.50 97 ILE A C 1
ATOM 712 O O . ILE A 1 97 ? 0.289 -8.983 -7.246 1.00 96.50 97 ILE A O 1
ATOM 716 N N . GLY A 1 98 ? 2.235 -8.535 -8.281 1.00 92.25 98 GLY A N 1
ATOM 717 C CA . GLY A 1 98 ? 2.488 -7.276 -7.578 1.00 92.25 98 GLY A CA 1
ATOM 718 C C . GLY A 1 98 ? 1.404 -6.225 -7.831 1.00 92.25 98 GLY A C 1
ATOM 719 O O . GLY A 1 98 ? 0.895 -5.623 -6.886 1.00 92.25 98 GLY A O 1
ATOM 720 N N . GLY A 1 99 ? 0.993 -6.049 -9.087 1.00 93.81 99 GLY A N 1
ATOM 721 C CA . GLY A 1 99 ? -0.080 -5.142 -9.487 1.00 93.81 99 GLY A CA 1
ATOM 722 C C . GLY A 1 99 ? -1.423 -5.540 -8.880 1.00 93.81 99 GLY A C 1
ATOM 723 O O . GLY A 1 99 ? -2.126 -4.696 -8.323 1.00 93.81 99 GLY A O 1
ATOM 724 N N . TRP A 1 100 ? -1.750 -6.834 -8.889 1.00 96.12 100 TRP A N 1
ATOM 725 C CA . TRP A 1 100 ? -2.941 -7.354 -8.217 1.00 96.12 100 TRP A CA 1
ATOM 726 C C . TRP A 1 100 ? -2.924 -7.078 -6.705 1.00 96.12 100 TRP A C 1
ATOM 728 O O . TRP A 1 100 ? -3.905 -6.566 -6.157 1.00 96.12 100 TRP A O 1
ATOM 738 N N . ALA A 1 101 ? -1.806 -7.360 -6.028 1.00 94.44 101 ALA A N 1
ATOM 739 C CA . ALA A 1 101 ? -1.649 -7.108 -4.597 1.00 94.44 101 ALA A CA 1
ATOM 740 C C . ALA A 1 101 ? -1.759 -5.609 -4.262 1.00 94.44 101 ALA A C 1
ATOM 742 O O . ALA A 1 101 ? -2.437 -5.239 -3.303 1.00 94.44 101 ALA A O 1
ATOM 743 N N . MET A 1 102 ? -1.163 -4.744 -5.088 1.00 93.31 102 MET A N 1
ATOM 744 C CA . MET A 1 102 ? -1.253 -3.289 -4.960 1.00 93.31 102 MET A CA 1
ATOM 745 C C . MET A 1 102 ? -2.703 -2.804 -5.056 1.00 93.31 102 MET A C 1
ATOM 747 O O . MET A 1 102 ? -3.164 -2.069 -4.185 1.00 93.31 102 MET A O 1
ATOM 751 N N . VAL A 1 103 ? -3.452 -3.245 -6.072 1.00 94.06 103 VAL A N 1
ATOM 752 C CA . VAL A 1 103 ? -4.869 -2.879 -6.233 1.00 94.06 103 VAL A CA 1
ATOM 753 C C . VAL A 1 103 ? -5.693 -3.341 -5.028 1.00 94.06 103 VAL A C 1
ATOM 755 O O . VAL A 1 103 ? -6.505 -2.578 -4.502 1.00 94.06 103 VAL A O 1
ATOM 758 N N . ARG A 1 104 ? -5.458 -4.565 -4.539 1.00 94.94 104 ARG A N 1
ATOM 759 C CA . ARG A 1 104 ? -6.122 -5.098 -3.339 1.00 94.94 104 ARG A CA 1
ATOM 760 C C . ARG A 1 104 ? -5.849 -4.248 -2.096 1.00 94.94 104 ARG A C 1
ATOM 762 O O . ARG A 1 104 ? -6.787 -3.991 -1.340 1.00 94.94 104 ARG A O 1
ATOM 769 N N . GLU A 1 105 ? -4.613 -3.795 -1.901 1.00 93.06 105 GLU A N 1
ATOM 770 C CA . GLU A 1 105 ? -4.237 -2.946 -0.764 1.00 93.06 105 GLU A CA 1
ATOM 771 C C . GLU A 1 105 ? -4.864 -1.546 -0.868 1.00 93.06 105 GLU A C 1
ATOM 773 O O . GLU A 1 105 ? -5.385 -1.033 0.122 1.00 93.06 105 GLU A O 1
ATOM 778 N N . ILE A 1 106 ? -4.904 -0.949 -2.066 1.00 92.19 106 ILE A N 1
ATOM 779 C CA . ILE A 1 106 ? -5.551 0.356 -2.296 1.00 92.19 106 ILE A CA 1
ATOM 780 C C . ILE A 1 106 ? -7.050 0.279 -1.985 1.00 92.19 106 ILE A C 1
ATOM 782 O O . ILE A 1 106 ? -7.585 1.140 -1.283 1.00 92.19 106 ILE A O 1
ATOM 786 N N . ILE A 1 107 ? -7.731 -0.768 -2.462 1.00 93.81 107 ILE A N 1
ATOM 787 C CA . ILE A 1 107 ? -9.156 -0.989 -2.175 1.00 93.81 107 ILE A CA 1
ATOM 788 C C . ILE A 1 107 ? -9.376 -1.167 -0.670 1.00 93.81 107 ILE A C 1
ATOM 790 O O . ILE A 1 107 ? -10.314 -0.594 -0.116 1.00 93.81 107 ILE A O 1
ATOM 794 N N . PHE A 1 108 ? -8.520 -1.941 0.005 1.00 94.00 108 PHE A N 1
ATOM 795 C CA . PHE A 1 108 ? -8.588 -2.114 1.455 1.00 94.00 108 PHE A CA 1
ATOM 796 C C . PHE A 1 108 ? -8.445 -0.770 2.183 1.00 94.00 108 PHE A C 1
ATOM 798 O O . PHE A 1 108 ? -9.328 -0.408 2.959 1.00 94.00 108 PHE A O 1
ATOM 805 N N . GLY A 1 109 ? -7.404 0.008 1.876 1.00 92.06 109 GLY A N 1
ATOM 806 C CA . GLY A 1 109 ? -7.174 1.320 2.485 1.00 92.06 109 GLY A CA 1
ATOM 807 C C . GLY A 1 109 ? -8.319 2.306 2.238 1.00 92.06 109 GLY A C 1
ATOM 808 O O . GLY A 1 109 ? -8.733 3.012 3.156 1.00 92.06 109 GLY A O 1
ATOM 809 N N . SER A 1 110 ? -8.895 2.306 1.033 1.00 93.69 110 SER A N 1
ATOM 810 C CA . SER A 1 110 ? -10.057 3.136 0.694 1.00 93.69 110 SER A CA 1
ATOM 811 C C . SER A 1 110 ? -11.282 2.793 1.548 1.00 93.69 110 SER A C 1
ATOM 813 O O . SER A 1 110 ? -11.928 3.695 2.084 1.00 93.69 110 SER A O 1
ATOM 815 N N . LYS A 1 111 ? -11.567 1.498 1.746 1.00 95.12 111 LYS A N 1
ATOM 816 C CA . LYS A 1 111 ? -12.667 1.038 2.609 1.00 95.12 111 LYS A CA 1
ATOM 817 C C . LYS A 1 111 ? -12.447 1.423 4.069 1.00 95.12 111 LYS A C 1
ATOM 819 O O . LYS A 1 111 ? -13.375 1.917 4.701 1.00 95.12 111 LYS A O 1
ATOM 824 N N . VAL A 1 112 ? -11.226 1.256 4.581 1.00 94.69 112 VAL A N 1
ATOM 825 C CA . VAL A 1 112 ? -10.859 1.694 5.938 1.00 94.69 112 VAL A CA 1
ATOM 826 C C . VAL A 1 112 ? -11.059 3.197 6.100 1.00 94.69 112 VAL A C 1
ATOM 828 O O . VAL A 1 112 ? -11.666 3.634 7.071 1.00 94.69 112 VAL A O 1
ATOM 831 N N . GLN A 1 113 ? -10.612 3.995 5.129 1.00 93.25 113 GLN A N 1
ATOM 832 C CA . GLN A 1 113 ? -10.783 5.442 5.176 1.00 93.25 113 GLN A CA 1
ATOM 833 C C . GLN A 1 113 ? -12.260 5.854 5.121 1.00 93.25 113 GLN A C 1
ATOM 835 O O . GLN A 1 113 ? -12.646 6.824 5.766 1.00 93.25 113 GLN A O 1
ATOM 840 N N . GLN A 1 114 ? -13.088 5.147 4.349 1.00 94.69 114 GLN A N 1
ATOM 841 C CA . GLN A 1 114 ? -14.524 5.410 4.299 1.00 94.69 114 GLN A CA 1
ATOM 842 C C . GLN A 1 114 ? -15.193 5.124 5.649 1.00 94.69 114 GLN A C 1
ATOM 844 O O . GLN A 1 114 ? -15.957 5.959 6.116 1.00 94.69 114 GLN A O 1
ATOM 849 N N . MET A 1 115 ? -14.859 3.995 6.283 1.00 95.19 115 MET A N 1
ATOM 850 C CA . MET A 1 115 ? -15.333 3.649 7.630 1.00 95.19 115 MET A CA 1
ATOM 851 C C . MET A 1 115 ? -14.904 4.683 8.667 1.00 95.19 115 MET A C 1
ATOM 853 O O . MET A 1 115 ? -15.733 5.166 9.425 1.00 95.19 115 MET A O 1
ATOM 857 N N . ALA A 1 116 ? -13.630 5.082 8.647 1.00 93.56 116 ALA A N 1
ATOM 858 C CA . ALA A 1 116 ? -13.116 6.094 9.561 1.00 93.56 116 ALA A CA 1
ATOM 859 C C . ALA A 1 116 ? -13.879 7.421 9.431 1.00 93.56 116 ALA A C 1
ATOM 861 O O . ALA A 1 116 ? -14.234 8.014 10.438 1.00 93.56 116 ALA A O 1
ATOM 862 N N . LYS A 1 117 ? -14.183 7.863 8.201 1.00 94.25 117 LYS A N 1
ATOM 863 C CA . LYS A 1 117 ? -14.995 9.071 7.965 1.00 94.25 117 LYS A CA 1
ATOM 864 C C . LYS A 1 117 ? -16.435 8.929 8.452 1.00 94.25 117 LYS A C 1
ATOM 866 O O . LYS A 1 117 ? -17.015 9.909 8.895 1.00 94.25 117 LYS A O 1
ATOM 871 N N . GLU A 1 118 ? -17.022 7.746 8.303 1.00 94.50 118 GLU A N 1
ATOM 872 C CA . GLU A 1 118 ? -18.378 7.460 8.776 1.00 94.50 118 GLU A CA 1
ATOM 873 C C . GLU A 1 118 ? -18.445 7.536 10.307 1.00 94.50 118 GLU A C 1
ATOM 875 O O . GLU A 1 118 ? -19.338 8.183 10.844 1.00 94.50 118 GLU A O 1
ATOM 880 N N . MET A 1 119 ? -17.452 6.969 10.998 1.00 93.38 119 MET A N 1
ATOM 881 C CA . MET A 1 119 ? -17.341 7.051 12.458 1.00 93.38 119 MET A CA 1
ATOM 882 C C . MET A 1 119 ? -17.027 8.464 12.952 1.00 93.38 119 MET A C 1
ATOM 884 O O . MET A 1 119 ? -17.590 8.897 13.951 1.00 93.38 119 MET A O 1
ATOM 888 N N . ASP A 1 120 ? -16.167 9.194 12.238 1.00 92.31 120 ASP A N 1
ATOM 889 C CA . ASP A 1 120 ? -15.845 10.597 12.527 1.00 92.31 120 ASP A CA 1
ATOM 890 C C . ASP A 1 120 ? -17.093 11.483 12.425 1.00 92.31 120 ASP A C 1
ATOM 892 O O . ASP A 1 120 ? -17.405 12.244 13.335 1.00 92.31 120 ASP A O 1
ATOM 896 N N . ALA A 1 121 ? -17.877 11.312 11.354 1.00 93.12 121 ALA A N 1
ATOM 897 C CA . ALA A 1 121 ? -19.125 12.045 11.156 1.00 93.12 121 ALA A CA 1
ATOM 898 C C . ALA A 1 121 ? -20.190 11.722 12.219 1.00 93.12 121 ALA A C 1
ATOM 900 O O . ALA A 1 121 ? -21.018 12.577 12.527 1.00 93.12 121 ALA A O 1
ATOM 901 N N . ALA A 1 122 ? -20.174 10.505 12.768 1.00 90.75 122 ALA A N 1
ATOM 902 C CA . ALA A 1 122 ? -21.064 10.088 13.845 1.00 90.75 122 ALA A CA 1
ATOM 903 C C . ALA A 1 122 ? -20.557 10.480 15.248 1.00 90.75 122 ALA A C 1
ATOM 905 O O . ALA A 1 122 ? -21.304 10.346 16.213 1.00 90.75 122 ALA A O 1
ATOM 906 N N . GLY A 1 123 ? -19.311 10.957 15.380 1.00 88.62 123 GLY A N 1
ATOM 907 C CA . GLY A 1 123 ? -18.683 11.214 16.681 1.00 88.62 123 GLY A CA 1
ATOM 908 C C . GLY A 1 123 ? -18.409 9.941 17.492 1.00 88.62 123 GLY A C 1
ATOM 909 O O . GLY A 1 123 ? -18.321 9.993 18.712 1.00 88.62 123 GLY A O 1
ATOM 910 N N . GLU A 1 124 ? -18.297 8.793 16.823 1.00 86.81 124 GLU A N 1
ATOM 911 C CA . GLU A 1 124 ? -18.138 7.469 17.443 1.00 86.81 124 GLU A CA 1
ATOM 912 C C . GLU A 1 124 ? -16.682 6.981 17.442 1.00 86.81 124 GLU A C 1
ATOM 914 O O . GLU A 1 124 ? -16.396 5.840 17.818 1.00 86.81 124 GLU A O 1
ATOM 919 N N . LEU A 1 125 ? -15.751 7.814 16.968 1.00 82.50 125 LEU A N 1
ATOM 920 C CA . LEU A 1 125 ? -14.331 7.507 17.057 1.00 82.50 125 LEU A CA 1
ATOM 921 C C . LEU A 1 125 ? -13.894 7.510 18.531 1.00 82.50 125 LEU A C 1
ATOM 923 O O . LEU A 1 125 ? -14.165 8.484 19.234 1.00 82.50 125 LEU A O 1
ATOM 927 N N . PRO A 1 126 ? -13.193 6.463 18.999 1.00 75.50 126 PRO A N 1
ATOM 928 C CA . PRO A 1 126 ? -12.633 6.450 20.343 1.00 75.50 126 PRO A CA 1
ATOM 929 C C . PRO A 1 126 ? -11.661 7.616 20.533 1.00 75.50 126 PRO A C 1
ATOM 931 O O . PRO A 1 126 ? -10.850 7.898 19.645 1.00 75.50 126 PRO A O 1
ATOM 934 N N . GLU A 1 127 ? -11.717 8.269 21.693 1.00 72.38 127 GLU A N 1
ATOM 935 C CA . GLU A 1 127 ? -10.713 9.265 22.060 1.00 72.38 127 GLU A CA 1
ATOM 936 C C . GLU A 1 127 ? -9.333 8.602 22.153 1.00 72.38 127 GLU A C 1
ATOM 938 O O . GLU A 1 127 ? -9.159 7.562 22.788 1.00 72.38 127 GLU A O 1
ATOM 943 N N . ASP A 1 128 ? -8.334 9.201 21.506 1.00 70.06 128 ASP A N 1
ATOM 944 C CA . ASP A 1 128 ? -6.954 8.716 21.537 1.00 70.06 128 ASP A CA 1
ATOM 945 C C . ASP A 1 128 ? -6.266 9.183 22.827 1.00 70.06 128 ASP A C 1
ATOM 947 O O . ASP A 1 128 ? -5.474 10.127 22.837 1.00 70.06 128 ASP A O 1
ATOM 951 N N . THR A 1 129 ? -6.623 8.545 23.943 1.00 70.12 129 THR A N 1
ATOM 952 C CA . THR A 1 129 ? -6.096 8.851 25.282 1.00 70.12 129 THR A CA 1
ATOM 953 C C . THR A 1 129 ? -4.839 8.061 25.639 1.00 70.12 129 THR A C 1
ATOM 955 O O . THR A 1 129 ? -4.315 8.192 26.747 1.00 70.12 129 THR A O 1
ATOM 958 N N . LEU A 1 130 ? -4.334 7.234 24.720 1.00 73.75 130 LEU A N 1
ATOM 959 C CA . LEU A 1 130 ? -3.228 6.332 25.008 1.00 73.75 130 LEU A CA 1
ATOM 960 C C . LEU A 1 130 ? -1.907 7.103 25.183 1.00 73.75 130 LEU A C 1
ATOM 962 O O . LEU A 1 1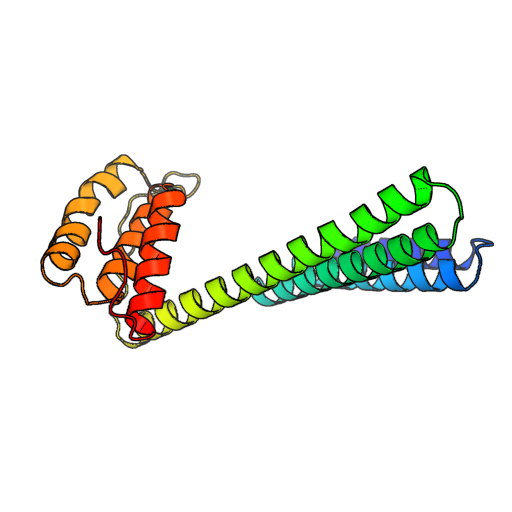30 ? -1.518 7.881 24.304 1.00 73.75 130 LEU A O 1
ATOM 966 N N . PRO A 1 131 ? -1.163 6.868 26.282 1.00 72.56 131 PRO A N 1
ATOM 967 C CA . PRO A 1 131 ? 0.120 7.513 26.500 1.00 72.56 131 PRO A CA 1
ATOM 968 C C . PRO A 1 131 ? 1.113 7.085 25.419 1.00 72.56 131 PRO A C 1
ATOM 970 O O . PRO A 1 131 ? 1.247 5.907 25.069 1.00 72.56 131 PRO A O 1
ATOM 973 N N . ARG A 1 132 ? 1.825 8.071 24.875 1.00 76.81 132 ARG A N 1
ATOM 974 C CA . ARG A 1 132 ? 2.821 7.876 23.821 1.00 76.81 132 ARG A CA 1
ATOM 975 C C . ARG A 1 132 ? 4.217 8.151 24.363 1.00 76.81 132 ARG A C 1
ATOM 977 O O . ARG A 1 132 ? 4.429 9.088 25.127 1.00 76.81 132 ARG A O 1
ATOM 984 N N . SER A 1 133 ? 5.186 7.350 23.935 1.00 71.50 133 SER A N 1
ATOM 985 C CA . SER A 1 133 ? 6.605 7.601 24.160 1.00 71.50 133 SER A CA 1
ATOM 986 C C . SER A 1 133 ? 7.044 8.905 23.483 1.00 71.50 133 SER A C 1
ATOM 988 O O . SER A 1 133 ? 6.386 9.402 22.568 1.00 71.50 133 SER A O 1
ATOM 990 N N . ALA A 1 134 ? 8.229 9.412 23.837 1.00 72.50 134 ALA A N 1
ATOM 991 C CA . ALA A 1 134 ? 8.840 10.560 23.155 1.00 72.50 134 ALA A CA 1
ATOM 992 C C . ALA A 1 134 ? 9.046 10.340 21.638 1.00 72.50 134 ALA A C 1
ATOM 994 O O . ALA A 1 134 ? 9.140 11.297 20.878 1.00 72.50 134 ALA A O 1
ATOM 995 N N . SER A 1 135 ? 9.082 9.081 21.181 1.00 72.38 135 SER A N 1
ATOM 996 C CA . SER A 1 135 ? 9.120 8.714 19.758 1.00 72.38 135 SER A CA 1
ATOM 997 C C . SER A 1 135 ? 7.734 8.607 19.102 1.00 72.38 135 SER A C 1
ATOM 999 O O . SER A 1 135 ? 7.637 8.231 17.936 1.00 72.38 135 SER A O 1
ATOM 1001 N N . GLY A 1 136 ? 6.659 8.908 19.836 1.00 67.81 136 GLY A N 1
ATOM 1002 C CA . GLY A 1 136 ? 5.272 8.829 19.378 1.00 67.81 136 GLY A CA 1
ATOM 1003 C C . GLY A 1 136 ? 4.690 7.413 19.352 1.00 67.81 136 GLY A C 1
ATOM 1004 O O . GLY A 1 136 ? 3.570 7.235 18.868 1.00 67.81 136 GLY A O 1
ATOM 1005 N N . ARG A 1 137 ? 5.422 6.405 19.851 1.00 72.12 137 ARG A N 1
ATOM 1006 C CA . ARG A 1 137 ? 4.920 5.028 19.955 1.00 72.12 137 ARG A CA 1
ATOM 1007 C C . ARG A 1 137 ? 3.983 4.927 21.146 1.00 72.12 137 ARG A C 1
ATOM 1009 O O . ARG A 1 137 ? 4.349 5.329 22.241 1.00 72.12 137 ARG A O 1
ATOM 1016 N N . VAL A 1 138 ? 2.808 4.356 20.933 1.00 75.62 138 VAL A N 1
ATOM 1017 C CA . VAL A 1 138 ? 1.881 4.040 22.019 1.00 75.62 138 VAL A CA 1
ATOM 1018 C C . VAL A 1 138 ? 2.540 3.051 22.981 1.00 75.62 138 VAL A C 1
ATOM 1020 O O . VAL A 1 138 ? 3.207 2.106 22.541 1.00 75.62 138 VAL A O 1
ATOM 1023 N N . ASP A 1 139 ? 2.387 3.295 24.282 1.00 76.88 139 ASP A N 1
ATOM 1024 C CA . ASP A 1 139 ? 2.795 2.340 25.305 1.00 76.88 139 ASP A CA 1
ATOM 1025 C C . ASP A 1 139 ? 1.943 1.073 25.176 1.00 76.88 139 ASP A C 1
ATOM 1027 O O . ASP A 1 139 ? 0.718 1.094 25.304 1.00 76.88 139 ASP A O 1
ATOM 1031 N N . ARG A 1 140 ? 2.611 -0.048 24.899 1.00 73.31 140 ARG A N 1
ATOM 1032 C CA . ARG A 1 140 ? 1.954 -1.334 24.687 1.00 73.31 140 ARG A CA 1
ATOM 1033 C C . ARG A 1 140 ? 1.249 -1.822 25.950 1.00 73.31 140 ARG A C 1
ATOM 1035 O O . ARG A 1 140 ? 0.163 -2.369 25.830 1.00 73.31 140 ARG A O 1
ATOM 1042 N N . ALA A 1 141 ? 1.817 -1.577 27.132 1.00 74.06 141 ALA A N 1
ATOM 1043 C CA . ALA A 1 141 ? 1.189 -1.973 28.390 1.00 74.06 141 ALA A CA 1
ATOM 1044 C C . ALA A 1 141 ? -0.102 -1.178 28.645 1.00 74.06 141 ALA A C 1
ATOM 1046 O O . ALA A 1 141 ? -1.084 -1.733 29.131 1.00 74.06 141 ALA A O 1
ATOM 1047 N N . ALA A 1 142 ? -0.126 0.102 28.259 1.00 76.75 142 ALA A N 1
ATOM 1048 C CA . ALA A 1 142 ? -1.328 0.926 28.338 1.00 76.75 142 ALA A CA 1
ATOM 1049 C C . ALA A 1 142 ? -2.392 0.493 27.315 1.00 76.75 142 ALA A C 1
ATOM 1051 O O . ALA A 1 142 ? -3.571 0.422 27.650 1.00 76.75 142 ALA A O 1
ATOM 1052 N N . ALA A 1 143 ? -1.981 0.140 26.093 1.00 75.88 143 ALA A N 1
ATOM 1053 C CA . ALA A 1 143 ? -2.891 -0.397 25.081 1.00 75.88 143 ALA A CA 1
ATOM 1054 C C . ALA A 1 143 ? -3.488 -1.756 25.495 1.00 75.88 143 ALA A C 1
ATOM 1056 O O . ALA A 1 143 ? -4.677 -1.992 25.290 1.00 75.88 143 ALA A O 1
ATOM 1057 N N . ASP A 1 144 ? -2.687 -2.626 26.118 1.00 74.06 144 ASP A N 1
ATOM 1058 C CA . ASP A 1 144 ? -3.152 -3.909 26.651 1.00 74.06 144 ASP A CA 1
ATOM 1059 C C . ASP A 1 144 ? -4.139 -3.705 27.822 1.00 74.06 144 ASP A C 1
ATOM 1061 O O . ASP A 1 144 ? -5.104 -4.455 27.945 1.00 74.06 144 ASP A O 1
ATOM 1065 N N . ALA A 1 145 ? -3.966 -2.660 28.642 1.00 76.94 145 ALA A N 1
ATOM 1066 C CA . ALA A 1 145 ? -4.895 -2.326 29.728 1.00 76.94 145 ALA A CA 1
ATOM 1067 C C . ALA A 1 145 ? -6.252 -1.792 29.231 1.00 76.94 145 ALA A C 1
ATOM 1069 O O . ALA A 1 145 ? -7.279 -2.009 29.874 1.00 76.94 145 ALA A O 1
ATOM 1070 N N . GLU A 1 146 ? -6.281 -1.107 28.086 1.00 80.75 146 GLU A N 1
ATOM 1071 C CA . GLU A 1 146 ? -7.533 -0.661 27.463 1.00 80.75 146 GLU A CA 1
ATOM 1072 C C . GLU A 1 146 ? -8.227 -1.751 26.645 1.00 80.75 146 GLU A C 1
ATOM 1074 O O . GLU A 1 146 ? -9.409 -1.611 26.334 1.00 80.75 146 GLU A O 1
ATOM 1079 N N . PHE A 1 147 ? -7.539 -2.856 26.348 1.00 82.25 147 PHE A N 1
ATOM 1080 C CA . PHE A 1 147 ? -8.063 -3.949 25.531 1.00 82.25 147 PHE A CA 1
ATOM 1081 C C . PHE A 1 147 ? -9.416 -4.472 26.012 1.00 82.25 147 PHE A C 1
ATOM 1083 O O . PHE A 1 147 ? -10.334 -4.625 25.206 1.00 82.25 147 PHE A O 1
ATOM 1090 N N . GLU A 1 148 ? -9.574 -4.657 27.322 1.00 79.50 148 GLU A N 1
ATOM 1091 C CA . GLU A 1 148 ? -10.826 -5.140 27.912 1.00 79.50 148 GLU A CA 1
ATOM 1092 C C . GLU A 1 148 ? -12.018 -4.211 27.619 1.00 79.50 148 GLU A C 1
ATOM 1094 O O . GLU A 1 148 ? -13.126 -4.686 27.375 1.00 79.50 148 GLU A O 1
ATOM 1099 N N . LYS A 1 149 ? -11.803 -2.890 27.519 1.00 83.94 149 LYS A N 1
ATOM 1100 C CA . LYS A 1 149 ? -12.873 -1.927 27.196 1.00 83.94 149 LYS A CA 1
ATOM 1101 C C . LYS A 1 149 ? -13.409 -2.089 25.774 1.00 83.94 149 LYS A C 1
ATOM 1103 O O . LYS A 1 149 ? -14.575 -1.803 25.532 1.00 83.94 149 LYS A O 1
ATOM 1108 N N . PHE A 1 150 ? -12.564 -2.514 24.836 1.00 84.81 150 PHE A N 1
ATOM 1109 C CA . PHE A 1 150 ? -12.952 -2.748 23.442 1.00 84.81 150 PHE A CA 1
ATOM 1110 C C . PHE A 1 150 ? -13.436 -4.176 23.205 1.00 84.81 150 PHE A C 1
ATOM 1112 O O . PHE A 1 150 ? -14.220 -4.418 22.289 1.00 84.81 150 PHE A O 1
ATOM 1119 N N . ARG A 1 151 ? -12.974 -5.113 24.035 1.00 86.06 151 ARG A N 1
ATOM 1120 C CA . ARG A 1 151 ? -13.379 -6.512 24.000 1.00 86.06 151 ARG A CA 1
ATOM 1121 C C . ARG A 1 151 ? -14.829 -6.697 24.443 1.00 86.06 151 ARG A C 1
ATOM 1123 O O . ARG A 1 151 ? -15.561 -7.393 23.753 1.00 86.06 151 ARG A O 1
ATOM 1130 N N . LEU A 1 152 ? -15.251 -6.053 25.534 1.00 86.50 152 LEU A N 1
ATOM 1131 C CA . LEU A 1 152 ? -16.607 -6.219 26.075 1.00 86.50 152 LEU A CA 1
ATOM 1132 C C . LEU A 1 152 ? -17.711 -5.878 25.048 1.00 86.50 152 LEU A C 1
ATOM 1134 O O . LEU A 1 152 ? -18.516 -6.760 24.755 1.00 86.50 152 LEU A O 1
ATOM 1138 N N . PRO A 1 153 ? -17.717 -4.699 24.386 1.00 86.25 153 PRO A N 1
ATOM 1139 C CA . PRO A 1 153 ? -18.717 -4.395 23.357 1.00 86.25 153 PRO A CA 1
ATOM 1140 C C . PRO A 1 153 ? -18.669 -5.348 22.157 1.00 86.25 153 PRO A C 1
ATOM 1142 O O . PRO A 1 153 ? -19.682 -5.587 21.504 1.00 86.25 153 PRO A O 1
ATOM 1145 N N . LEU A 1 154 ? -17.485 -5.882 21.842 1.00 89.50 154 LEU A N 1
ATOM 1146 C CA . LEU A 1 154 ? -17.303 -6.828 20.745 1.00 89.50 154 LEU A CA 1
ATOM 1147 C C . LEU A 1 154 ? -17.903 -8.204 21.059 1.00 89.50 154 LEU A C 1
ATOM 1149 O O . LEU A 1 154 ? -18.430 -8.849 20.158 1.00 89.50 154 LEU A O 1
ATOM 1153 N N . GLU A 1 155 ? -17.814 -8.649 22.313 1.00 87.75 155 GLU A N 1
ATOM 1154 C CA . GLU A 1 155 ? -18.436 -9.891 22.783 1.00 87.75 155 GLU A CA 1
ATOM 1155 C C . GLU A 1 155 ? -19.959 -9.747 22.927 1.00 87.75 155 GLU A C 1
ATOM 1157 O O . GLU A 1 155 ? -20.686 -10.697 22.642 1.00 87.75 155 GLU A O 1
ATOM 1162 N N . GLU A 1 156 ? -20.445 -8.563 23.312 1.00 89.75 156 GLU A N 1
ATOM 1163 C CA . GLU A 1 156 ? -21.879 -8.259 23.419 1.00 89.75 156 GLU A CA 1
ATOM 1164 C C . GLU A 1 156 ? -22.573 -8.163 22.051 1.00 89.75 156 GLU A C 1
ATOM 1166 O O . GLU A 1 156 ? -23.667 -8.700 21.873 1.00 89.75 156 GLU A O 1
ATOM 1171 N N . ASP A 1 157 ? -21.941 -7.504 21.075 1.00 89.12 157 ASP A N 1
ATOM 1172 C CA . ASP A 1 157 ? -22.466 -7.356 19.715 1.00 89.12 157 ASP A CA 1
ATOM 1173 C C . ASP A 1 157 ? -21.372 -7.622 18.661 1.00 89.12 157 ASP A C 1
ATOM 1175 O O . ASP A 1 157 ? -20.778 -6.689 18.098 1.00 89.12 157 ASP A O 1
ATOM 1179 N N . PRO A 1 158 ? -21.102 -8.907 18.355 1.00 88.62 158 PRO A N 1
ATOM 1180 C CA . PRO A 1 158 ? -20.097 -9.292 17.368 1.00 88.62 158 PRO A CA 1
ATOM 1181 C C . PRO A 1 158 ? -20.531 -8.989 15.927 1.00 88.62 158 PRO A C 1
ATOM 1183 O O . PRO A 1 158 ? -19.693 -9.003 15.024 1.00 88.62 158 PRO A O 1
ATOM 1186 N N . GLY A 1 159 ? -21.815 -8.701 15.682 1.00 90.50 159 GLY A N 1
ATOM 1187 C CA . GLY A 1 159 ? -22.329 -8.331 14.361 1.00 90.50 159 GLY A CA 1
ATOM 1188 C C . GLY A 1 159 ? -22.042 -6.875 13.987 1.00 90.50 159 GLY A C 1
ATOM 1189 O O . GLY A 1 159 ? -22.093 -6.507 12.809 1.00 90.50 159 GLY A O 1
ATOM 1190 N N . ASN A 1 160 ? -21.700 -6.039 14.967 1.00 92.44 160 ASN A N 1
ATOM 1191 C CA . ASN A 1 160 ? -21.451 -4.625 14.751 1.00 92.44 160 ASN A CA 1
ATOM 1192 C C . ASN A 1 160 ? -20.032 -4.362 14.239 1.00 92.44 160 ASN A C 1
ATOM 1194 O O . ASN A 1 160 ? -19.031 -4.457 14.955 1.00 92.44 160 ASN A O 1
ATOM 1198 N N . TRP A 1 161 ? -19.941 -3.957 12.972 1.00 94.19 161 TRP A N 1
ATOM 1199 C CA . TRP A 1 161 ? -18.668 -3.665 12.316 1.00 94.19 161 TRP A CA 1
ATOM 1200 C C . TRP A 1 161 ? -17.853 -2.557 13.006 1.00 94.19 161 TRP A C 1
ATOM 1202 O O . TRP A 1 161 ? -16.627 -2.555 12.882 1.00 94.19 161 TRP A O 1
ATOM 1212 N N . LYS A 1 162 ? -18.498 -1.635 13.738 1.00 94.31 162 LYS A N 1
ATOM 1213 C CA . LYS A 1 162 ? -17.829 -0.533 14.450 1.00 94.31 162 LYS A CA 1
ATOM 1214 C C . LYS A 1 162 ? -16.972 -1.052 15.606 1.00 94.31 162 LYS A C 1
ATOM 1216 O O . LYS A 1 162 ? -15.845 -0.593 15.785 1.00 94.31 162 LYS A O 1
ATOM 1221 N N . ASN A 1 163 ? -17.444 -2.077 16.318 1.00 93.06 163 ASN A N 1
ATOM 1222 C CA . ASN A 1 163 ? -16.687 -2.724 17.396 1.00 93.06 163 ASN A CA 1
ATOM 1223 C C . ASN A 1 163 ? -15.414 -3.383 16.839 1.00 93.06 163 ASN A C 1
ATOM 1225 O O . ASN A 1 163 ? -14.316 -3.192 17.36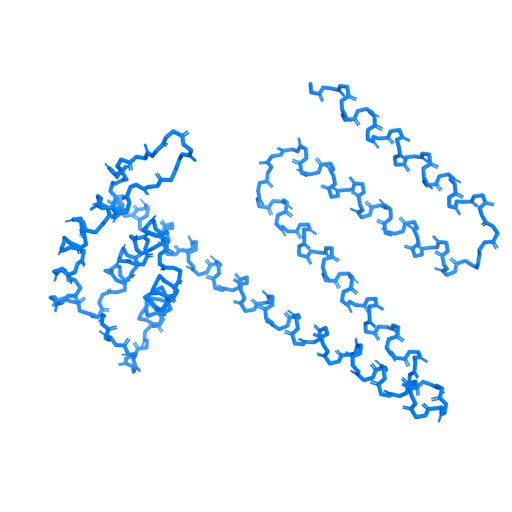7 1.00 93.06 163 ASN A O 1
ATOM 1229 N N . TRP A 1 164 ? -15.533 -4.067 15.696 1.00 93.94 164 TRP A N 1
ATOM 1230 C CA . TRP A 1 164 ? -14.392 -4.643 14.977 1.00 93.94 164 TRP A CA 1
ATOM 1231 C C . TRP A 1 164 ? -13.413 -3.588 14.448 1.00 93.94 164 TRP A C 1
ATOM 1233 O O . TRP A 1 164 ? -12.202 -3.825 14.423 1.00 93.94 164 TRP A O 1
ATOM 1243 N N . PHE A 1 165 ? -13.909 -2.422 14.026 1.00 94.06 165 PHE A N 1
ATOM 1244 C CA . PHE A 1 165 ? -13.060 -1.299 13.636 1.00 94.06 165 PHE A CA 1
ATOM 1245 C C . PHE A 1 165 ? -12.259 -0.786 14.840 1.00 94.06 165 PHE A C 1
ATOM 1247 O O . PHE A 1 165 ? -11.033 -0.702 14.760 1.00 94.06 165 PHE A O 1
ATOM 1254 N N . ASN A 1 166 ? -12.916 -0.538 15.970 1.00 92.38 166 ASN A N 1
ATOM 1255 C CA . ASN A 1 166 ? -12.288 -0.002 17.176 1.00 92.38 166 ASN A CA 1
ATOM 1256 C C . ASN A 1 166 ? -11.235 -0.946 17.781 1.00 92.38 166 ASN A C 1
ATOM 1258 O O . ASN A 1 166 ? -10.125 -0.525 18.097 1.00 92.38 166 ASN A O 1
ATOM 1262 N N . ILE A 1 167 ? -11.509 -2.252 17.868 1.00 91.62 167 ILE A N 1
ATOM 1263 C CA . ILE A 1 167 ? -10.489 -3.198 18.352 1.00 91.62 167 ILE A CA 1
ATOM 1264 C C . ILE A 1 167 ? -9.302 -3.300 17.377 1.00 91.62 167 ILE A C 1
ATOM 1266 O O . ILE A 1 167 ? -8.155 -3.493 17.780 1.00 91.62 167 ILE A O 1
ATOM 1270 N N . SER A 1 168 ? -9.547 -3.132 16.071 1.00 92.44 168 SER A N 1
ATOM 1271 C CA . SER A 1 168 ? -8.484 -3.180 15.066 1.00 92.44 168 SER A CA 1
ATOM 1272 C C . SER A 1 168 ? -7.534 -1.982 15.144 1.00 92.44 168 SER A C 1
ATOM 1274 O O . SER A 1 168 ? -6.330 -2.150 14.922 1.00 92.44 168 SER A O 1
ATOM 1276 N N . THR A 1 169 ? -8.043 -0.789 15.477 1.00 90.31 169 THR A N 1
ATOM 1277 C CA . THR A 1 169 ? -7.214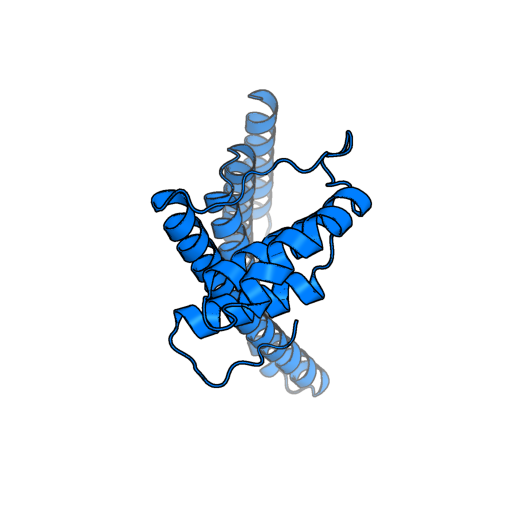 0.404 15.687 1.00 90.31 169 THR A CA 1
ATOM 1278 C C . THR A 1 169 ? -6.379 0.250 16.950 1.00 90.31 169 THR A C 1
ATOM 1280 O O . THR A 1 169 ? -5.180 0.532 16.898 1.00 90.31 169 THR A O 1
ATOM 1283 N N . LEU A 1 170 ? -6.948 -0.315 18.021 1.00 88.81 170 LEU A N 1
ATOM 1284 C CA . LEU A 1 170 ? -6.212 -0.640 19.241 1.00 88.81 170 LEU A CA 1
ATOM 1285 C C . LEU A 1 170 ? -5.083 -1.651 18.986 1.00 88.81 170 LEU A C 1
ATOM 1287 O O . LEU A 1 170 ? -3.934 -1.387 19.340 1.00 88.81 170 LEU A O 1
ATOM 1291 N N . TYR A 1 171 ? -5.352 -2.769 18.297 1.00 88.69 171 TYR A N 1
ATOM 1292 C CA . TYR A 1 171 ? -4.293 -3.711 17.905 1.00 88.69 171 TYR A CA 1
ATOM 1293 C C . TYR A 1 171 ? -3.211 -3.033 17.055 1.00 88.69 171 TYR A C 1
ATOM 1295 O O . TYR A 1 171 ? -2.020 -3.318 17.197 1.00 88.69 171 TYR A O 1
ATOM 1303 N N . GLY A 1 172 ? -3.613 -2.111 16.175 1.00 87.56 172 GLY A N 1
ATOM 1304 C CA . GLY A 1 172 ? -2.697 -1.306 15.376 1.00 87.56 172 GLY A CA 1
ATOM 1305 C C . GLY A 1 172 ? -1.796 -0.411 16.231 1.00 87.56 172 GLY A C 1
ATOM 1306 O O . GLY A 1 172 ? -0.594 -0.343 15.961 1.00 87.56 172 GLY A O 1
ATOM 1307 N N . ALA A 1 173 ? -2.363 0.224 17.259 1.00 84.62 173 ALA A N 1
ATOM 1308 C CA . ALA A 1 173 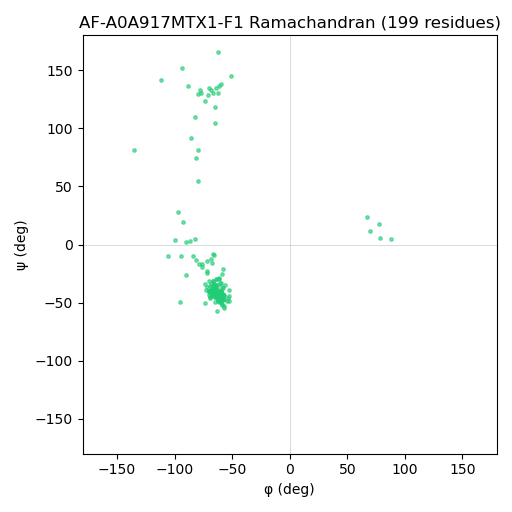? -1.667 1.070 18.226 1.00 84.62 173 ALA A CA 1
ATOM 1309 C C . ALA A 1 173 ? -0.692 0.263 19.102 1.00 84.62 173 ALA A C 1
ATOM 1311 O O . ALA A 1 173 ? 0.465 0.653 19.245 1.00 84.62 173 ALA A O 1
ATOM 1312 N N . ALA A 1 174 ? -1.107 -0.917 19.574 1.00 84.25 174 ALA A N 1
ATOM 1313 C CA . ALA A 1 174 ? -0.271 -1.855 20.332 1.00 84.25 174 ALA A CA 1
ATOM 1314 C C . ALA A 1 174 ? 0.858 -2.498 19.493 1.00 84.25 174 ALA A C 1
ATOM 1316 O O . ALA A 1 174 ? 1.777 -3.124 20.027 1.00 84.25 174 ALA A O 1
ATOM 1317 N N . GLY A 1 175 ? 0.806 -2.353 18.164 1.00 84.12 175 GLY A N 1
ATOM 1318 C CA . GLY A 1 175 ? 1.786 -2.904 17.228 1.00 84.12 175 GLY A CA 1
ATOM 1319 C C . GLY A 1 175 ? 1.488 -4.330 16.748 1.00 84.12 175 GLY A C 1
ATOM 1320 O O . GLY A 1 175 ? 2.276 -4.875 15.970 1.00 84.12 175 GLY A O 1
ATOM 1321 N N . ASP A 1 176 ? 0.352 -4.923 17.124 1.00 89.50 176 ASP A N 1
ATOM 1322 C CA . ASP A 1 176 ? -0.100 -6.221 16.613 1.00 89.50 176 ASP A CA 1
ATOM 1323 C C . ASP A 1 176 ? -0.747 -6.072 15.227 1.00 89.50 176 ASP A C 1
ATOM 1325 O O . ASP A 1 176 ? -1.966 -6.030 15.039 1.00 89.50 176 ASP A O 1
ATOM 1329 N N . ARG A 1 177 ? 0.106 -6.002 14.202 1.00 89.94 177 ARG A N 1
ATOM 1330 C CA . ARG A 1 177 ? -0.328 -5.818 12.809 1.00 89.94 177 ARG A CA 1
ATOM 1331 C C . ARG A 1 177 ? -1.171 -6.980 12.282 1.00 89.94 177 ARG A C 1
ATOM 1333 O O . ARG A 1 177 ? -1.992 -6.763 11.387 1.00 89.94 177 ARG A O 1
ATOM 1340 N N . LYS A 1 178 ? -0.954 -8.203 12.781 1.00 91.56 178 LYS A N 1
ATOM 1341 C CA . LYS A 1 178 ? -1.651 -9.399 12.291 1.00 91.56 178 LYS A CA 1
ATOM 1342 C C . LYS A 1 178 ? -3.095 -9.392 12.780 1.00 91.56 178 LYS A C 1
ATOM 1344 O O . LYS A 1 178 ? -3.994 -9.521 11.947 1.00 91.56 178 LYS A O 1
ATOM 1349 N N . ARG A 1 179 ? -3.312 -9.187 14.084 1.00 91.25 179 ARG A N 1
ATOM 1350 C CA . ARG A 1 179 ? -4.661 -9.093 14.660 1.00 91.25 179 ARG A CA 1
ATOM 1351 C C . ARG A 1 179 ? -5.398 -7.860 14.156 1.00 91.25 179 ARG A C 1
ATOM 1353 O O . ARG A 1 179 ? -6.507 -8.007 13.657 1.00 91.25 179 ARG A O 1
ATOM 1360 N N . ALA A 1 180 ? -4.736 -6.701 14.095 1.00 92.50 180 ALA A N 1
ATOM 1361 C CA . ALA A 1 180 ? -5.321 -5.484 13.525 1.00 92.50 180 ALA A CA 1
ATOM 1362 C C . ALA A 1 180 ? -5.882 -5.709 12.111 1.00 92.50 180 ALA A C 1
ATOM 1364 O O . ALA A 1 180 ? -7.028 -5.376 11.819 1.00 92.50 180 ALA A O 1
ATOM 1365 N N . ARG A 1 181 ? -5.099 -6.334 11.220 1.00 93.00 181 ARG A N 1
ATOM 1366 C CA . ARG A 1 181 ? -5.552 -6.632 9.853 1.00 93.00 1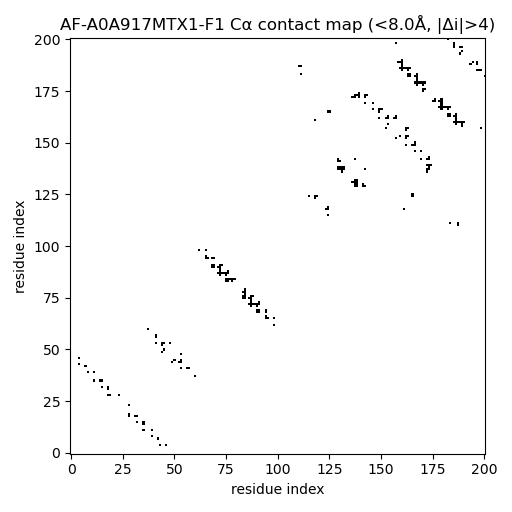81 ARG A CA 1
ATOM 1367 C C . ARG A 1 181 ? -6.660 -7.684 9.810 1.00 93.00 181 ARG A C 1
ATOM 1369 O O . ARG A 1 181 ? -7.507 -7.583 8.926 1.00 93.00 181 ARG A O 1
ATOM 1376 N N . LYS A 1 182 ? -6.663 -8.679 10.708 1.00 93.88 182 LYS A N 1
ATOM 1377 C CA . LYS A 1 182 ? -7.754 -9.666 10.805 1.00 93.88 182 LYS A CA 1
ATOM 1378 C C . LYS A 1 182 ? -9.057 -8.962 11.195 1.00 93.88 182 LYS A C 1
ATOM 1380 O O . LYS A 1 182 ? -9.994 -8.982 10.403 1.00 93.88 182 LYS A O 1
ATOM 1385 N N . SER A 1 183 ? -9.068 -8.250 12.321 1.00 94.25 183 SER A N 1
ATOM 1386 C CA . SER A 1 183 ? -10.244 -7.539 12.837 1.00 94.25 183 SER A CA 1
ATOM 1387 C C . SER A 1 183 ? -10.767 -6.485 11.857 1.00 94.25 183 SER A C 1
ATOM 1389 O O . SER A 1 183 ? -11.965 -6.415 11.605 1.00 94.25 183 SER A O 1
ATOM 1391 N N . MET A 1 184 ? -9.877 -5.735 11.196 1.00 95.50 184 MET A N 1
ATOM 1392 C CA . MET A 1 184 ? -10.284 -4.752 10.186 1.00 95.50 184 MET A CA 1
ATOM 1393 C C . MET A 1 184 ? -10.937 -5.406 8.955 1.00 95.50 184 MET A C 1
ATOM 1395 O O . MET A 1 184 ? -11.860 -4.848 8.364 1.00 95.50 184 MET A O 1
ATOM 1399 N N . ARG A 1 185 ? -10.488 -6.600 8.538 1.00 94.50 185 ARG A N 1
ATOM 1400 C CA . ARG A 1 185 ? -11.154 -7.345 7.452 1.00 94.50 185 ARG A CA 1
ATOM 1401 C C . ARG A 1 185 ? -12.538 -7.826 7.875 1.00 94.50 185 ARG A C 1
ATOM 1403 O O . ARG A 1 185 ? -13.441 -7.771 7.043 1.00 94.50 185 ARG A O 1
ATOM 1410 N N . THR A 1 186 ? -12.701 -8.248 9.129 1.00 95.00 186 THR A N 1
ATOM 1411 C CA . THR A 1 186 ? -14.004 -8.604 9.705 1.00 95.00 186 THR A CA 1
ATOM 1412 C C . THR A 1 186 ? -14.945 -7.399 9.700 1.00 95.00 186 THR A C 1
ATOM 1414 O O . THR A 1 186 ? -16.037 -7.499 9.147 1.00 95.00 186 THR A O 1
ATOM 1417 N N . ALA A 1 187 ? -14.482 -6.226 10.149 1.00 95.19 187 ALA A N 1
ATOM 1418 C CA . ALA A 1 187 ? -15.243 -4.975 10.070 1.00 95.19 187 ALA A CA 1
ATOM 1419 C C . ALA A 1 187 ? -15.704 -4.663 8.633 1.00 95.19 187 ALA A C 1
ATOM 1421 O O . ALA A 1 187 ? -16.882 -4.418 8.381 1.00 95.19 187 ALA A O 1
ATOM 1422 N N . ILE A 1 188 ? -14.793 -4.745 7.655 1.00 95.25 188 ILE A N 1
ATOM 1423 C CA . ILE A 1 188 ? -15.121 -4.515 6.238 1.00 95.25 188 ILE A CA 1
ATOM 1424 C C . ILE A 1 188 ? -16.160 -5.519 5.723 1.00 95.25 188 ILE A C 1
ATOM 1426 O O . ILE A 1 188 ? -17.007 -5.154 4.908 1.00 95.25 188 ILE A O 1
ATOM 1430 N N . ALA A 1 189 ? -16.065 -6.784 6.132 1.00 94.56 189 ALA A N 1
ATOM 1431 C CA . ALA A 1 189 ? -16.980 -7.832 5.701 1.00 94.56 189 ALA A CA 1
ATOM 1432 C C . ALA A 1 189 ? -18.390 -7.624 6.277 1.00 94.56 189 ALA A C 1
ATOM 1434 O O . ALA A 1 189 ? -19.351 -7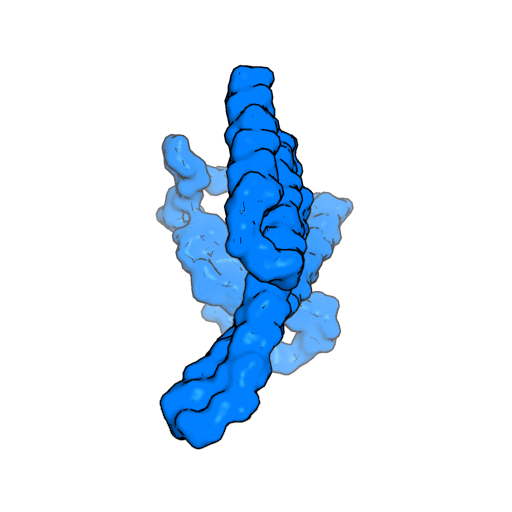.646 5.509 1.00 94.56 189 ALA A O 1
ATOM 1435 N N . LEU A 1 190 ? -18.499 -7.330 7.576 1.00 94.50 190 LEU A N 1
ATOM 1436 C CA . LEU A 1 190 ? -19.766 -7.031 8.250 1.00 94.50 190 LEU A CA 1
ATOM 1437 C C . LEU A 1 190 ? -20.424 -5.765 7.688 1.00 94.50 190 LEU A C 1
ATOM 1439 O O . LEU A 1 190 ? -21.605 -5.779 7.355 1.00 94.50 190 LEU A O 1
ATOM 1443 N N . ARG A 1 191 ? -19.648 -4.696 7.452 1.00 95.00 191 ARG A N 1
ATOM 1444 C CA . ARG A 1 191 ? -20.145 -3.475 6.788 1.00 95.00 191 ARG A CA 1
ATOM 1445 C C . ARG A 1 191 ? -20.638 -3.736 5.362 1.00 95.00 191 ARG A C 1
ATOM 1447 O O . ARG A 1 191 ? -21.513 -3.032 4.874 1.00 95.00 191 ARG A O 1
ATOM 1454 N N . ALA A 1 192 ? -20.080 -4.738 4.683 1.00 93.06 192 ALA A N 1
ATOM 1455 C CA . ALA A 1 192 ? -20.538 -5.176 3.367 1.00 93.06 192 ALA A CA 1
ATOM 1456 C C . ALA A 1 192 ? -21.747 -6.135 3.423 1.00 93.06 192 ALA A C 1
ATOM 1458 O O . ALA A 1 192 ? -22.143 -6.646 2.378 1.00 93.06 192 ALA A O 1
ATOM 1459 N N . GLY A 1 193 ? -22.311 -6.395 4.609 1.00 92.19 193 GLY A N 1
ATOM 1460 C CA . GLY A 1 193 ? -23.472 -7.265 4.804 1.00 92.19 193 GLY A CA 1
ATOM 1461 C C . GLY A 1 193 ? -23.163 -8.762 4.761 1.00 92.19 193 GLY A C 1
ATOM 1462 O O . GLY A 1 193 ? -24.072 -9.561 4.553 1.00 92.19 193 GLY A O 1
ATOM 1463 N N . LYS A 1 194 ? -21.896 -9.169 4.915 1.00 90.62 194 LYS A N 1
ATOM 1464 C CA . LYS A 1 194 ? -21.537 -10.593 4.972 1.00 90.62 194 LYS A CA 1
ATOM 1465 C C . LYS A 1 194 ? -21.857 -11.178 6.343 1.00 90.62 194 LYS A C 1
ATOM 1467 O O . LYS A 1 194 ? -21.470 -10.602 7.354 1.00 90.62 194 LYS A O 1
ATOM 1472 N N . THR A 1 195 ? -22.498 -12.342 6.359 1.00 79.25 195 THR A N 1
ATOM 1473 C CA . THR A 1 195 ? -22.927 -13.042 7.582 1.00 79.25 195 THR A CA 1
ATOM 1474 C C . THR A 1 195 ? -22.071 -14.268 7.914 1.00 79.25 195 THR A C 1
ATOM 1476 O O . THR A 1 195 ? -22.198 -14.823 8.997 1.00 79.25 195 THR A O 1
ATOM 1479 N N . ASP A 1 196 ? -21.190 -14.696 7.008 1.00 82.50 196 ASP A N 1
ATOM 1480 C CA . ASP A 1 196 ? -20.335 -15.888 7.110 1.00 82.50 196 ASP A CA 1
ATOM 1481 C C . ASP A 1 196 ? -18.911 -15.571 7.606 1.00 82.50 196 ASP A C 1
ATOM 1483 O O . ASP A 1 196 ? -17.939 -16.242 7.257 1.00 82.50 196 ASP A O 1
ATOM 1487 N N . VAL A 1 197 ? -18.758 -14.503 8.388 1.00 83.81 197 VAL A N 1
ATOM 1488 C CA . VAL A 1 197 ? -17.443 -13.999 8.789 1.00 83.81 197 VAL A CA 1
ATOM 1489 C C . VAL A 1 197 ? -16.972 -14.690 10.067 1.00 83.81 197 VAL A C 1
ATOM 1491 O O . VAL A 1 197 ? -17.733 -14.838 11.017 1.00 83.81 197 VAL A O 1
ATOM 1494 N N . ASP A 1 198 ? -15.695 -15.080 10.113 1.00 79.31 198 ASP A N 1
ATOM 1495 C CA . ASP A 1 198 ? -15.054 -15.542 11.347 1.00 79.31 198 ASP A CA 1
ATOM 1496 C C . ASP A 1 198 ? -14.991 -14.392 12.369 1.00 79.31 198 ASP A C 1
ATOM 1498 O O . ASP A 1 198 ? -14.184 -13.465 12.236 1.00 79.31 198 ASP A O 1
ATOM 1502 N N . MET A 1 199 ? -15.866 -14.468 13.372 1.00 82.81 199 MET A N 1
ATOM 1503 C CA . MET A 1 199 ? -16.007 -13.506 14.468 1.00 82.81 199 MET A CA 1
ATOM 1504 C C . MET A 1 199 ? -15.178 -13.893 15.706 1.00 82.81 199 MET A C 1
ATOM 1506 O O . MET A 1 199 ? -15.445 -13.412 16.803 1.00 82.81 199 MET A O 1
ATOM 1510 N N . SER A 1 200 ? -14.164 -14.755 15.558 1.00 76.81 200 SER A N 1
ATOM 1511 C CA . SER A 1 200 ? -13.247 -15.072 16.659 1.00 76.81 200 SER A CA 1
ATOM 1512 C C . SER A 1 200 ? -12.277 -13.920 16.950 1.00 76.81 200 SER A C 1
ATOM 1514 O O . SER A 1 200 ? -11.532 -13.471 16.062 1.00 76.81 200 SER A O 1
ATOM 1516 N N . VAL A 1 201 ? -12.301 -13.477 18.212 1.00 66.62 201 VAL A N 1
ATOM 1517 C CA . VAL A 1 201 ? -11.432 -12.453 18.819 1.00 66.62 201 VAL A CA 1
ATOM 1518 C C . VAL A 1 201 ? -10.065 -13.038 19.167 1.00 66.62 201 VAL A C 1
ATOM 1520 O O . VAL A 1 201 ? -10.022 -14.127 19.781 1.00 66.62 201 VAL A O 1
#

Mean predicted aligned error: 9.23 Å

Organism: NCBI:txid1812262

pLDDT: mean 85.2, std 8.8, range [53.62, 97.38]